Protein AF-V9DJF5-F1 (afdb_monomer_lite)

Secondary structure (DSSP, 8-state):
---------------------PPPPP-GGGTTS--TT-GGGGGGTTS--GGGGG-TT-S--------------------HHHHHHHHHHHHHHHHHHHHHHHHHHHHHHHHHHHHHHHHHHHHT--HHHHHHHHHHHHHHHHHHHHHHHHHHT---HHHHHHHHHHHHHHHHHHHHHHHHHHHHHHH--HHHHHHHHHHHHHHHHHHHHTT-

pLDDT: mean 73.58, std 17.89, range [35.53, 96.0]

Radius of gyration: 61.45 Å; chains: 1; bounding box: 91×86×169 Å

Organism: NCBI:txid1279043

Foldseek 3Di:
DDDDDDDDDDDDDDDDDDDDDDDPDDPCVVVPPDPVPCVVVVVVVPPPDCPVVVPPVPPPPPPPPPVPVPPPDPPPDDCVVVVVVVVVVLVVVLVVLVVCVVVVLVVLVVVVVVLVVVLVVLVPDPVVVVLVVVLVVLVVVLVVVVVVCVVVVHDPPVVSVVVNVVSVVVSVVSVVVSVVSVVVVVVPPSVVVSVVSVVVSVVVSVVSVVVD

Structure (mmCIF, N/CA/C/O backbone):
data_AF-V9DJF5-F1
#
_entry.id   AF-V9DJF5-F1
#
loop_
_atom_site.group_PDB
_atom_site.id
_atom_site.type_symbol
_atom_site.label_atom_id
_atom_site.label_alt_id
_atom_site.label_comp_id
_atom_site.label_asym_id
_atom_site.label_entity_id
_atom_site.label_seq_id
_atom_site.pdbx_PDB_ins_code
_atom_site.Cartn_x
_atom_site.Cartn_y
_atom_site.Cartn_z
_atom_site.occupancy
_atom_site.B_iso_or_equiv
_atom_site.auth_seq_id
_atom_site.auth_comp_id
_atom_site.auth_asym_id
_atom_site.auth_atom_id
_atom_site.pdbx_PDB_model_num
ATOM 1 N N . MET A 1 1 ? 9.812 30.282 -81.088 1.00 37.81 1 MET A N 1
ATOM 2 C CA . MET A 1 1 ? 10.160 29.623 -82.370 1.00 37.81 1 MET A CA 1
ATOM 3 C C . MET A 1 1 ? 11.375 30.366 -82.905 1.00 37.81 1 MET A C 1
ATOM 5 O O . MET A 1 1 ? 11.314 31.581 -82.956 1.00 37.81 1 MET A O 1
ATOM 9 N N . ARG A 1 2 ? 12.554 29.727 -82.962 1.00 38.09 2 ARG A N 1
ATOM 10 C CA . ARG A 1 2 ? 13.095 29.130 -84.206 1.00 38.09 2 ARG A CA 1
ATOM 11 C C . ARG A 1 2 ? 13.175 30.220 -85.296 1.00 38.09 2 ARG A C 1
ATOM 13 O O . ARG A 1 2 ? 12.132 30.713 -85.682 1.00 38.09 2 ARG A O 1
ATOM 20 N N . CYS A 1 3 ? 14.320 30.643 -85.827 1.00 36.94 3 CYS A N 1
ATOM 21 C CA . CYS A 1 3 ? 15.378 29.816 -86.400 1.00 36.94 3 CYS A CA 1
ATOM 22 C C . CYS A 1 3 ? 16.467 30.712 -87.057 1.00 36.94 3 CYS A C 1
ATOM 24 O O . CYS A 1 3 ? 16.132 31.798 -87.511 1.00 36.94 3 CYS A O 1
ATOM 26 N N . THR A 1 4 ? 17.704 30.194 -87.148 1.00 42.88 4 THR A N 1
ATOM 27 C CA . THR A 1 4 ? 18.576 30.156 -88.359 1.00 42.88 4 THR A CA 1
ATOM 28 C C . THR A 1 4 ? 18.949 31.498 -89.038 1.00 42.88 4 THR A C 1
ATOM 30 O O . THR A 1 4 ? 18.094 32.163 -89.596 1.00 42.88 4 THR A O 1
ATOM 33 N N . ALA A 1 5 ? 20.173 32.032 -88.940 1.00 48.88 5 ALA A N 1
ATOM 34 C CA . ALA A 1 5 ? 21.454 31.621 -89.549 1.00 48.88 5 ALA A CA 1
ATOM 35 C C . ALA A 1 5 ? 21.568 31.815 -91.090 1.00 48.88 5 ALA A C 1
ATOM 37 O O . ALA A 1 5 ? 20.731 31.318 -91.833 1.00 48.88 5 ALA A O 1
ATOM 38 N N . ILE A 1 6 ? 22.707 32.412 -91.503 1.00 48.47 6 ILE A N 1
ATOM 39 C CA . ILE A 1 6 ? 23.442 32.241 -92.783 1.00 48.47 6 ILE A CA 1
ATOM 40 C C . ILE A 1 6 ? 22.959 33.073 -94.000 1.00 48.47 6 ILE A C 1
ATOM 42 O O . ILE A 1 6 ? 21.857 32.859 -94.487 1.00 48.47 6 ILE A O 1
ATOM 46 N N . LEU A 1 7 ? 23.821 33.939 -94.574 1.00 40.50 7 LEU A N 1
ATOM 47 C CA . LEU A 1 7 ? 24.617 33.632 -95.790 1.00 40.50 7 LEU A CA 1
ATOM 48 C C . LEU A 1 7 ? 25.519 34.814 -96.246 1.00 40.50 7 LEU A C 1
ATOM 50 O O . LEU A 1 7 ? 25.114 35.971 -96.219 1.00 40.50 7 LEU A O 1
ATOM 54 N N . ALA A 1 8 ? 26.744 34.460 -96.659 1.00 41.34 8 ALA A N 1
ATOM 55 C CA . ALA A 1 8 ? 27.808 35.227 -97.327 1.00 41.34 8 ALA A CA 1
ATOM 56 C C . ALA A 1 8 ? 27.314 36.189 -98.436 1.00 41.34 8 ALA A C 1
ATOM 58 O O . ALA A 1 8 ? 26.302 35.917 -99.067 1.00 41.34 8 ALA A O 1
ATOM 59 N N . GLY A 1 9 ? 27.939 37.334 -98.731 1.00 42.56 9 GLY A N 1
ATOM 60 C CA . GLY A 1 9 ? 29.364 37.555 -99.005 1.00 42.56 9 GLY A CA 1
ATOM 61 C C . GLY A 1 9 ? 29.633 37.438 -100.516 1.00 42.56 9 GLY A C 1
ATOM 62 O O . GLY A 1 9 ? 28.978 36.628 -101.160 1.00 42.56 9 GLY A O 1
ATOM 63 N N . VAL A 1 10 ? 30.643 38.179 -101.019 1.00 46.09 10 VAL A N 1
ATOM 64 C CA . VAL A 1 10 ? 31.326 38.014 -102.336 1.00 46.09 10 VAL A CA 1
ATOM 65 C C . VAL A 1 10 ? 30.620 38.726 -103.525 1.00 46.09 10 VAL A C 1
ATOM 67 O O . VAL A 1 10 ? 29.435 38.530 -103.730 1.00 46.09 10 VAL A O 1
ATOM 70 N N . ILE A 1 11 ? 31.239 39.525 -104.413 1.00 47.94 11 ILE A N 1
ATOM 71 C CA . ILE A 1 11 ? 32.593 40.100 -104.569 1.00 47.94 11 ILE A CA 1
ATOM 72 C C . ILE A 1 11 ? 32.588 40.971 -105.855 1.00 47.94 11 ILE A C 1
ATOM 74 O O . ILE A 1 11 ? 31.799 40.719 -106.758 1.00 47.94 11 ILE A O 1
ATOM 78 N N . PHE A 1 12 ? 33.495 41.953 -105.920 1.00 42.38 12 PHE A N 1
ATOM 79 C CA . PHE A 1 12 ? 34.409 42.223 -107.048 1.00 42.38 12 PHE A CA 1
ATOM 80 C C . PHE A 1 12 ? 33.880 42.402 -108.489 1.00 42.38 12 PHE A C 1
ATOM 82 O O . PHE A 1 12 ? 33.384 41.467 -109.105 1.00 42.38 12 PHE A O 1
ATOM 89 N N . ALA A 1 13 ? 34.192 43.560 -109.078 1.00 39.22 13 ALA A N 1
ATOM 90 C CA . ALA A 1 13 ? 34.809 43.724 -110.408 1.00 39.22 13 ALA A CA 1
ATOM 91 C C . ALA A 1 13 ? 34.783 45.228 -110.738 1.00 39.22 13 ALA A C 1
ATOM 93 O O . ALA A 1 13 ? 33.725 45.840 -110.774 1.00 39.22 13 ALA A O 1
ATOM 94 N N . ALA A 1 14 ? 35.922 45.914 -110.738 1.00 35.53 14 ALA A N 1
ATOM 95 C CA 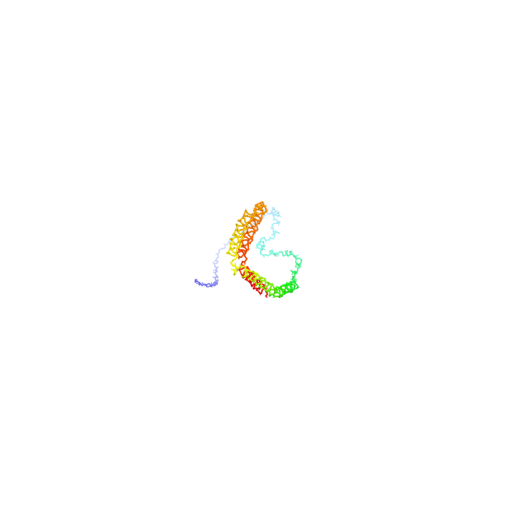. ALA A 1 14 ? 36.948 45.895 -111.780 1.00 35.53 14 ALA A CA 1
ATOM 96 C C . ALA A 1 14 ? 36.610 46.825 -112.951 1.00 35.53 14 ALA A C 1
ATOM 98 O O . ALA A 1 14 ? 35.506 46.809 -113.487 1.00 35.53 14 ALA A O 1
ATOM 99 N N . SER A 1 15 ? 37.669 47.492 -113.417 1.00 39.44 15 SER A N 1
ATOM 100 C CA . SER A 1 15 ? 37.770 48.274 -114.659 1.00 39.44 15 SER A CA 1
ATOM 101 C C . SER A 1 15 ? 37.252 49.705 -114.501 1.00 39.44 15 SER A C 1
ATOM 103 O O . SER A 1 15 ? 36.123 49.929 -114.099 1.00 39.44 15 SER A O 1
ATOM 105 N N . GLY A 1 16 ? 38.023 50.755 -114.750 1.00 40.28 16 GLY A N 1
ATOM 106 C CA . GLY A 1 16 ? 39.090 50.935 -115.734 1.00 40.28 16 GLY A CA 1
ATOM 107 C C . GLY A 1 16 ? 38.791 52.289 -116.384 1.00 40.28 16 GLY A C 1
ATOM 108 O O . GLY A 1 16 ? 37.813 52.426 -117.104 1.00 40.28 16 GLY A O 1
ATOM 109 N N . LEU A 1 17 ? 39.414 53.371 -115.917 1.00 38.91 17 LEU A N 1
ATOM 110 C CA . LEU A 1 17 ? 40.528 54.024 -116.612 1.00 38.91 17 LEU A CA 1
ATOM 111 C C . LEU A 1 17 ? 40.345 54.103 -118.137 1.00 38.91 17 LEU A C 1
ATOM 113 O O . LEU A 1 17 ? 40.689 53.173 -118.859 1.00 38.91 17 LEU A O 1
ATOM 117 N N . ALA A 1 18 ? 39.959 55.284 -118.619 1.00 40.09 18 ALA A N 1
ATOM 118 C CA . ALA A 1 18 ? 40.396 55.788 -119.915 1.00 40.09 18 ALA A CA 1
ATOM 119 C C . ALA A 1 18 ? 40.611 57.313 -119.834 1.00 40.09 18 ALA A C 1
ATOM 121 O O . ALA A 1 18 ? 39.673 58.098 -119.896 1.00 40.09 18 ALA A O 1
ATOM 122 N N . ARG A 1 19 ? 41.886 57.655 -119.587 1.00 46.78 19 ARG A N 1
ATOM 123 C CA . ARG A 1 19 ? 42.720 58.808 -120.012 1.00 46.78 19 ARG A CA 1
ATOM 124 C C . ARG A 1 19 ? 42.159 59.773 -121.086 1.00 46.78 19 ARG A C 1
ATOM 126 O O . ARG A 1 19 ? 41.291 59.354 -121.842 1.00 46.78 19 ARG A O 1
ATOM 133 N N . PRO A 1 20 ? 42.815 60.927 -121.374 1.00 47.38 20 PRO A N 1
ATOM 134 C CA . PRO A 1 20 ? 43.891 61.652 -120.659 1.00 47.38 20 PRO A CA 1
ATOM 135 C C . PRO A 1 20 ? 43.641 63.179 -120.580 1.00 47.38 20 PRO A C 1
ATOM 137 O O . PRO A 1 20 ? 42.992 63.734 -121.457 1.00 47.38 20 PRO A O 1
ATOM 140 N N . LEU A 1 21 ? 44.262 63.901 -119.641 1.00 41.12 21 LEU A N 1
ATOM 141 C CA . LEU A 1 21 ? 44.575 65.318 -119.877 1.00 41.12 21 LEU A CA 1
ATOM 142 C C . LEU A 1 21 ? 45.993 65.633 -119.397 1.00 41.12 21 LEU A C 1
ATOM 144 O O . LEU A 1 21 ? 46.381 65.328 -118.273 1.00 41.12 21 LEU A O 1
ATOM 148 N N . ASP A 1 22 ? 46.739 66.168 -120.352 1.00 49.28 22 ASP A N 1
ATOM 149 C CA . ASP A 1 22 ? 48.135 66.572 -120.346 1.00 49.28 22 ASP A CA 1
ATOM 150 C C . ASP A 1 22 ? 48.306 67.803 -119.440 1.00 49.28 22 ASP A C 1
ATOM 152 O O . ASP A 1 22 ? 47.684 68.842 -119.673 1.00 49.28 22 ASP A O 1
ATOM 156 N N . ILE A 1 23 ? 49.078 67.660 -118.359 1.00 57.03 23 ILE A N 1
ATOM 157 C CA . ILE A 1 23 ? 49.318 68.711 -117.361 1.00 57.03 23 ILE A CA 1
ATOM 158 C C . ILE A 1 23 ? 50.688 69.335 -117.676 1.00 57.03 23 ILE A C 1
ATOM 160 O O . ILE A 1 23 ? 51.691 68.623 -117.589 1.00 57.03 23 ILE A O 1
ATOM 164 N N . PRO A 1 24 ? 50.771 70.633 -118.035 1.00 59.91 24 PRO A N 1
ATOM 165 C CA . PRO A 1 24 ? 52.050 71.300 -118.261 1.00 59.91 24 PRO A CA 1
ATOM 166 C C . PRO A 1 24 ? 52.898 71.332 -116.979 1.00 59.91 24 PRO A C 1
ATOM 168 O O . PRO A 1 24 ? 52.378 71.460 -115.872 1.00 59.91 24 PRO A O 1
ATOM 171 N N . ALA A 1 25 ? 54.210 71.173 -117.162 1.00 56.62 25 ALA A N 1
ATOM 172 C CA . ALA A 1 25 ? 55.197 70.872 -116.131 1.00 56.62 25 ALA A CA 1
ATOM 173 C C . ALA A 1 25 ? 55.219 71.842 -114.932 1.00 56.62 25 ALA A C 1
ATOM 175 O O . ALA A 1 25 ? 55.083 73.056 -115.070 1.00 56.62 25 ALA A O 1
ATOM 176 N N . VAL A 1 26 ? 55.443 71.246 -113.759 1.00 58.22 26 VAL A N 1
ATOM 177 C CA . VAL A 1 26 ? 55.522 71.855 -112.427 1.00 58.22 26 VAL A CA 1
ATOM 178 C C . VAL A 1 26 ? 56.733 72.788 -112.318 1.00 58.22 26 VAL A C 1
ATOM 180 O O . VAL A 1 26 ? 57.867 72.352 -112.514 1.00 58.22 26 VAL A O 1
ATOM 183 N N . ASP A 1 27 ? 56.505 74.047 -111.940 1.00 56.47 27 ASP A N 1
ATOM 184 C CA . ASP A 1 27 ? 57.560 74.945 -111.463 1.00 56.47 27 ASP A CA 1
ATOM 185 C C . ASP A 1 27 ? 57.888 74.595 -110.003 1.00 56.47 27 ASP A C 1
ATOM 187 O O . ASP A 1 27 ? 57.194 74.980 -109.062 1.00 56.47 27 ASP A O 1
ATOM 191 N N . THR A 1 28 ? 58.919 73.773 -109.817 1.00 56.88 28 THR A N 1
ATOM 192 C CA . THR A 1 28 ? 59.370 73.264 -108.513 1.00 56.88 28 THR A CA 1
ATOM 193 C C . THR A 1 28 ? 60.270 74.244 -107.755 1.00 56.88 28 THR A C 1
ATOM 195 O O . THR A 1 28 ? 60.842 73.876 -106.731 1.00 56.88 28 THR A O 1
ATOM 198 N N . SER A 1 29 ? 60.425 75.487 -108.218 1.00 58.31 29 SER A N 1
ATOM 199 C CA . SER A 1 29 ? 61.322 76.469 -107.589 1.00 58.31 29 SER A CA 1
ATOM 200 C C . SER A 1 29 ? 60.852 76.970 -106.213 1.00 58.31 29 SER A C 1
ATOM 202 O O . SER A 1 29 ? 61.662 77.485 -105.446 1.00 58.31 29 SER A O 1
ATOM 204 N N . LEU A 1 30 ? 59.580 76.755 -105.852 1.00 56.12 30 LEU A N 1
ATOM 205 C CA . LEU A 1 30 ? 59.018 77.089 -104.534 1.00 56.12 30 LEU A CA 1
ATOM 206 C C . LEU A 1 30 ? 59.027 75.927 -103.524 1.00 56.12 30 LEU A C 1
ATOM 208 O O . LEU A 1 30 ? 58.655 76.134 -102.373 1.00 56.12 30 LEU A O 1
ATOM 212 N N . LEU A 1 31 ? 59.466 74.721 -103.908 1.00 54.91 31 LEU A N 1
ATOM 213 C CA . LEU A 1 31 ? 59.541 73.566 -102.994 1.00 54.91 31 LEU A CA 1
ATOM 214 C C . LEU A 1 31 ? 60.853 73.481 -102.190 1.00 54.91 31 LEU A C 1
ATOM 216 O O . LEU A 1 31 ? 61.006 72.570 -101.382 1.00 54.91 31 LEU A O 1
ATOM 220 N N . ASN A 1 32 ? 61.789 74.416 -102.386 1.00 56.06 32 ASN A N 1
ATOM 221 C CA . ASN A 1 32 ? 63.133 74.366 -101.794 1.00 56.06 32 ASN A CA 1
ATOM 222 C C . ASN A 1 32 ? 63.450 75.526 -100.831 1.00 56.06 32 ASN A C 1
ATOM 224 O O . ASN A 1 32 ? 64.609 75.711 -100.460 1.00 56.06 32 ASN A O 1
ATOM 228 N N . ALA A 1 33 ? 62.443 76.301 -100.423 1.00 53.38 33 ALA A N 1
ATOM 229 C CA . ALA A 1 33 ? 62.589 77.321 -99.391 1.00 53.38 33 ALA A CA 1
ATOM 230 C C . ALA A 1 33 ? 62.292 76.715 -98.006 1.00 53.38 33 ALA A C 1
ATOM 232 O O . ALA A 1 33 ? 61.137 76.545 -97.634 1.00 53.38 33 ALA A O 1
ATOM 233 N N . ASP A 1 34 ? 63.362 76.368 -97.288 1.00 55.97 34 ASP A N 1
ATOM 234 C CA . ASP A 1 34 ? 63.448 76.254 -95.823 1.00 55.97 34 ASP A CA 1
ATOM 235 C C . ASP A 1 34 ? 62.317 75.504 -95.086 1.00 55.97 34 ASP A C 1
ATOM 237 O O . ASP A 1 34 ? 61.609 76.045 -94.240 1.00 55.97 34 ASP A O 1
ATOM 241 N N . LEU A 1 35 ? 62.219 74.194 -95.330 1.00 53.66 35 LEU A N 1
ATOM 242 C CA . LEU A 1 35 ? 61.601 73.234 -94.394 1.00 53.66 35 LEU A CA 1
ATOM 243 C C . LEU A 1 35 ? 62.620 72.670 -93.383 1.00 53.66 35 LEU A C 1
ATOM 245 O O . LEU A 1 35 ? 62.365 71.671 -92.713 1.00 53.66 35 LEU A O 1
ATOM 249 N N . THR A 1 36 ? 63.780 73.313 -93.266 1.00 55.81 36 THR A N 1
ATOM 250 C CA . THR A 1 36 ? 64.943 72.868 -92.489 1.00 55.81 36 THR A CA 1
ATOM 251 C C . THR A 1 36 ? 64.777 73.005 -90.969 1.00 55.81 36 THR A C 1
ATOM 253 O O . THR A 1 36 ? 65.715 72.710 -90.242 1.00 55.81 36 THR A O 1
ATOM 256 N N . ASP A 1 37 ? 63.598 73.420 -90.488 1.00 56.41 37 ASP A N 1
ATOM 257 C CA . ASP A 1 37 ? 63.328 73.704 -89.068 1.00 56.41 37 ASP A CA 1
ATOM 258 C C . ASP A 1 37 ? 62.124 72.916 -88.491 1.00 56.41 37 ASP A C 1
ATOM 260 O O . ASP A 1 37 ? 61.601 73.233 -87.428 1.00 56.41 37 ASP A O 1
ATOM 264 N N . ILE A 1 38 ? 61.669 71.857 -89.182 1.00 56.03 38 ILE A N 1
ATOM 265 C CA . ILE A 1 38 ? 60.720 70.848 -88.640 1.00 56.03 38 ILE A CA 1
ATOM 266 C C . ILE A 1 38 ? 61.458 69.569 -88.181 1.00 56.03 38 ILE A C 1
ATOM 268 O O . ILE A 1 38 ? 60.858 68.629 -87.662 1.00 56.03 38 ILE A O 1
ATOM 272 N N . THR A 1 39 ? 62.790 69.548 -88.277 1.00 54.16 39 THR A N 1
ATOM 273 C CA . THR A 1 39 ? 63.650 68.439 -87.828 1.00 54.16 39 THR A CA 1
ATOM 274 C C . THR A 1 39 ? 63.612 68.151 -86.322 1.00 54.16 39 THR A C 1
ATOM 276 O O . THR A 1 39 ? 64.123 67.115 -85.913 1.00 54.16 39 THR A O 1
ATOM 279 N N . ASP A 1 40 ? 62.934 68.966 -85.513 1.00 56.38 40 ASP A N 1
ATOM 280 C CA . ASP A 1 40 ? 62.708 68.695 -84.082 1.00 56.38 40 ASP A CA 1
ATOM 281 C C . ASP A 1 40 ? 61.333 68.066 -83.769 1.00 56.38 40 ASP A C 1
ATOM 283 O O . ASP A 1 40 ? 60.963 67.910 -82.608 1.00 56.38 40 ASP A O 1
ATOM 287 N N . VAL A 1 41 ? 60.580 67.624 -84.787 1.00 56.59 41 VAL A N 1
ATOM 288 C CA . VAL A 1 41 ? 59.424 66.708 -84.619 1.00 56.59 41 VAL A CA 1
ATOM 289 C C . VAL A 1 41 ? 59.801 65.261 -84.992 1.00 56.59 41 VAL A C 1
ATOM 291 O O . VAL A 1 41 ? 58.947 64.386 -85.131 1.00 56.59 41 VAL A O 1
ATOM 294 N N . THR A 1 42 ? 61.102 64.987 -85.133 1.00 53.09 42 THR A N 1
ATOM 295 C CA . THR A 1 42 ? 61.638 63.663 -85.495 1.00 53.09 42 THR A CA 1
ATOM 296 C C . THR A 1 42 ? 61.384 62.603 -84.414 1.00 53.09 42 THR A C 1
ATOM 298 O O . THR A 1 42 ? 61.349 61.420 -84.729 1.00 53.09 42 THR A O 1
ATOM 301 N N . ASP A 1 43 ? 61.042 63.000 -83.187 1.00 55.88 43 ASP A N 1
ATOM 302 C CA . ASP A 1 43 ? 60.738 62.053 -82.105 1.00 55.88 43 ASP A CA 1
ATOM 303 C C . ASP A 1 43 ? 59.264 61.587 -82.067 1.00 55.88 43 ASP A C 1
ATOM 305 O O . ASP A 1 43 ? 58.878 60.833 -81.175 1.00 55.88 43 ASP A O 1
ATOM 309 N N . ILE A 1 44 ? 58.416 61.987 -83.031 1.00 57.62 44 ILE A N 1
ATOM 310 C CA . ILE A 1 44 ? 57.055 61.421 -83.188 1.00 57.62 44 ILE A CA 1
ATOM 311 C C . ILE A 1 44 ? 57.050 60.196 -84.120 1.00 57.62 44 ILE A C 1
ATOM 313 O O . ILE A 1 44 ? 56.141 59.374 -84.037 1.00 57.62 44 ILE A O 1
ATOM 317 N N . ALA A 1 45 ? 58.070 60.025 -84.969 1.00 56.91 45 ALA A N 1
ATOM 318 C CA . ALA A 1 45 ? 58.193 58.852 -85.842 1.00 56.91 45 ALA A CA 1
ATOM 319 C C . ALA A 1 45 ? 58.602 57.573 -85.086 1.00 56.91 45 ALA A C 1
ATOM 321 O O . ALA A 1 45 ? 58.338 56.476 -85.570 1.00 56.91 45 ALA A O 1
ATOM 322 N N . ASP A 1 46 ? 59.181 57.726 -83.892 1.00 55.38 46 ASP A N 1
ATOM 323 C CA . ASP A 1 46 ? 59.561 56.622 -83.006 1.00 55.38 46 ASP A CA 1
ATOM 324 C C . ASP A 1 46 ? 58.542 56.376 -81.879 1.00 55.38 46 ASP A C 1
ATOM 326 O O . ASP A 1 46 ? 58.780 55.545 -81.001 1.00 55.38 46 ASP A O 1
ATOM 330 N N . LEU A 1 47 ? 57.383 57.049 -81.895 1.00 53.97 47 LEU A N 1
ATOM 331 C CA . LEU A 1 47 ? 56.238 56.574 -81.124 1.00 53.97 47 LEU A CA 1
ATOM 332 C C . LEU A 1 47 ? 55.702 55.330 -81.845 1.00 53.97 47 LEU A C 1
ATOM 334 O O . LEU A 1 47 ? 55.149 55.471 -82.939 1.00 53.97 47 LEU A O 1
ATOM 338 N N . PRO A 1 48 ? 55.867 54.117 -81.282 1.00 60.56 48 PRO A N 1
ATOM 339 C CA . PRO A 1 48 ? 55.265 52.933 -81.869 1.00 60.56 48 PRO A CA 1
ATOM 340 C C . PRO A 1 48 ? 53.762 53.168 -82.003 1.00 60.56 48 PRO A C 1
ATOM 342 O O . PRO A 1 48 ? 53.135 53.768 -81.125 1.00 60.56 48 PRO A O 1
ATOM 345 N N . ASP A 1 49 ? 53.214 52.723 -83.129 1.00 54.06 49 ASP A N 1
ATOM 346 C CA . ASP A 1 49 ? 51.800 52.827 -83.455 1.00 54.06 49 ASP A CA 1
ATOM 347 C C . ASP A 1 49 ? 50.971 52.310 -82.262 1.00 54.06 49 ASP A C 1
ATOM 349 O O . ASP A 1 49 ? 50.985 51.126 -81.927 1.00 54.06 49 ASP A O 1
ATOM 353 N N . LEU A 1 50 ? 50.273 53.212 -81.562 1.00 55.03 50 LEU A N 1
ATOM 354 C CA . LEU A 1 50 ? 49.424 52.880 -80.408 1.00 55.03 50 LEU A CA 1
ATOM 355 C C . LEU A 1 50 ? 48.153 52.117 -80.843 1.00 55.03 50 LEU A C 1
ATOM 357 O O . LEU A 1 50 ? 47.223 51.946 -80.060 1.00 55.03 50 LEU A O 1
ATOM 361 N N . THR A 1 51 ? 48.078 51.639 -82.084 1.00 54.38 51 THR A N 1
ATOM 362 C CA . THR A 1 51 ? 47.037 50.705 -82.525 1.00 54.38 51 THR A CA 1
ATOM 363 C C . THR A 1 51 ? 47.134 49.344 -81.828 1.00 54.38 51 THR A C 1
ATOM 365 O O . THR A 1 51 ? 46.097 48.704 -81.639 1.00 54.38 51 THR A O 1
ATOM 368 N N . ASP A 1 52 ? 48.306 48.962 -81.310 1.00 52.97 52 ASP A N 1
ATOM 369 C CA . ASP A 1 52 ? 48.485 47.719 -80.541 1.00 52.97 52 ASP A CA 1
ATOM 370 C C . ASP A 1 52 ? 48.018 47.810 -79.073 1.00 52.97 52 ASP A C 1
ATOM 372 O O . ASP A 1 52 ? 47.896 46.783 -78.408 1.00 52.97 52 ASP A O 1
ATOM 376 N N . VAL A 1 53 ? 47.647 48.989 -78.537 1.00 55.12 53 VAL A N 1
ATOM 377 C CA . VAL A 1 53 ? 46.993 49.043 -77.201 1.00 55.12 53 VAL A CA 1
ATOM 378 C C . VAL A 1 53 ? 45.517 48.632 -77.239 1.00 55.12 53 VAL A C 1
ATOM 380 O O . VAL A 1 53 ? 44.854 48.591 -76.201 1.00 55.12 53 VAL A O 1
ATOM 383 N N . THR A 1 54 ? 44.996 48.283 -78.419 1.00 50.97 54 THR A N 1
ATOM 384 C CA . THR A 1 54 ? 43.679 47.647 -78.553 1.00 50.97 54 THR A CA 1
ATOM 385 C C . THR A 1 54 ? 43.707 46.173 -78.125 1.00 50.97 54 THR A C 1
ATOM 387 O O . THR A 1 54 ? 42.657 45.617 -77.804 1.00 50.97 54 THR A O 1
ATOM 390 N N . ASP A 1 55 ? 44.895 45.572 -77.989 1.00 54.62 55 ASP A N 1
ATOM 391 C CA . ASP A 1 55 ? 45.102 44.238 -77.418 1.00 54.62 55 ASP A CA 1
ATOM 392 C C . ASP A 1 55 ? 45.247 44.276 -75.886 1.00 54.62 55 ASP A C 1
ATOM 394 O O . ASP A 1 55 ? 46.088 43.622 -75.276 1.00 54.62 55 ASP A O 1
ATOM 398 N N . LEU A 1 56 ? 44.319 44.962 -75.204 1.00 54.00 56 LEU A N 1
ATOM 399 C CA . LEU A 1 56 ? 44.055 44.659 -73.787 1.00 54.00 56 LEU A CA 1
ATOM 400 C C . LEU A 1 56 ? 43.519 43.226 -73.590 1.00 54.00 56 LEU A C 1
ATOM 402 O O . LEU A 1 56 ? 43.470 42.743 -72.460 1.00 54.00 56 LEU A O 1
ATOM 406 N N . ALA A 1 57 ? 43.121 42.553 -74.676 1.00 54.53 57 ALA A N 1
ATOM 407 C CA . ALA A 1 57 ? 42.845 41.119 -74.698 1.00 54.53 57 ALA A CA 1
ATOM 408 C C . ALA A 1 57 ? 44.117 40.266 -74.527 1.00 54.53 57 ALA A C 1
ATOM 410 O O . ALA A 1 57 ? 44.013 39.122 -74.089 1.00 54.53 57 ALA A O 1
ATOM 411 N N . ASP A 1 58 ? 45.282 40.846 -74.827 1.00 53.53 58 ASP A N 1
ATOM 412 C CA . ASP A 1 58 ? 46.598 40.207 -74.818 1.00 53.53 58 ASP A CA 1
ATOM 413 C C . ASP A 1 58 ? 47.533 40.822 -73.765 1.00 53.53 58 ASP A C 1
ATOM 415 O O . ASP A 1 58 ? 48.725 40.524 -73.733 1.00 53.53 58 ASP A O 1
ATOM 419 N N . VAL A 1 59 ? 46.998 41.605 -72.811 1.00 55.56 59 VAL A N 1
ATOM 420 C CA . VAL A 1 59 ? 47.578 41.580 -71.464 1.00 55.56 59 VAL A CA 1
ATOM 421 C C . VAL A 1 59 ? 47.371 40.135 -71.038 1.00 55.56 59 VAL A C 1
ATOM 423 O O . VAL A 1 59 ? 46.220 39.784 -70.751 1.00 55.56 59 VAL A O 1
ATOM 426 N N . PRO A 1 60 ? 48.409 39.264 -71.023 1.00 54.41 60 PRO A N 1
ATOM 427 C CA . PRO A 1 60 ? 48.213 37.965 -70.421 1.00 54.41 60 PRO A CA 1
ATOM 428 C C . PRO A 1 60 ? 47.683 38.314 -69.046 1.00 54.41 60 PRO A C 1
ATOM 430 O O . PRO A 1 60 ? 48.298 39.132 -68.353 1.00 54.41 60 PRO A O 1
ATOM 433 N N . ALA A 1 61 ? 46.501 37.808 -68.690 1.00 54.41 61 ALA A N 1
ATOM 434 C CA . ALA A 1 61 ? 46.088 37.812 -67.306 1.00 54.41 61 ALA A CA 1
ATOM 435 C C . ALA A 1 61 ? 47.280 37.189 -66.606 1.00 54.41 61 ALA A C 1
ATOM 437 O O . ALA A 1 61 ? 47.462 35.982 -66.737 1.00 54.41 61 ALA A O 1
ATOM 438 N N . LEU A 1 62 ? 48.173 38.008 -66.032 1.00 49.47 62 LEU A N 1
ATOM 439 C CA . LEU A 1 62 ? 49.340 37.510 -65.344 1.00 49.47 62 LEU A CA 1
ATOM 440 C C . LEU A 1 62 ? 48.665 36.646 -64.311 1.00 49.47 62 LEU A C 1
ATOM 442 O O . LEU A 1 62 ? 47.922 37.200 -63.487 1.00 49.47 62 LEU A O 1
ATOM 446 N N . PRO A 1 63 ? 48.796 35.312 -64.391 1.00 53.28 63 PRO A N 1
ATOM 447 C CA . PRO A 1 63 ? 48.305 34.518 -63.318 1.00 53.28 63 PRO A CA 1
ATOM 448 C C . PRO A 1 63 ? 49.299 34.869 -62.222 1.00 53.28 63 PRO A C 1
ATOM 450 O O . PRO A 1 63 ? 50.297 34.192 -62.009 1.00 53.28 63 PRO A O 1
ATOM 453 N N . ILE A 1 64 ? 48.998 35.918 -61.460 1.00 48.03 64 ILE A N 1
ATOM 454 C CA . ILE A 1 64 ? 49.189 35.851 -60.036 1.00 48.03 64 ILE A CA 1
ATOM 455 C C . ILE A 1 64 ? 48.198 34.764 -59.621 1.00 48.03 64 ILE A C 1
ATOM 457 O O . ILE A 1 64 ? 47.155 35.006 -59.020 1.00 48.03 64 ILE A O 1
ATOM 461 N N . SER A 1 65 ? 48.534 33.516 -59.965 1.00 49.88 65 SER A N 1
ATOM 462 C CA . SER A 1 65 ? 48.344 32.432 -59.051 1.00 49.88 65 SER A CA 1
ATOM 463 C C . SER A 1 65 ? 49.081 32.924 -57.822 1.00 49.88 65 SER A C 1
ATOM 465 O O . SER A 1 65 ? 50.294 32.765 -57.679 1.00 49.88 65 SER A O 1
ATOM 467 N N . VAL A 1 66 ? 48.337 33.566 -56.924 1.00 47.25 66 VAL A N 1
ATOM 468 C CA . VAL A 1 66 ? 48.573 33.304 -55.524 1.00 47.25 66 VAL A CA 1
ATOM 469 C C . VAL A 1 66 ? 48.419 31.797 -55.469 1.00 47.25 66 VAL A C 1
ATOM 471 O O . VAL A 1 66 ? 47.309 31.269 -55.425 1.00 47.25 66 VAL A O 1
ATOM 474 N N . SER A 1 67 ? 49.540 31.098 -55.642 1.00 51.16 67 SER A N 1
ATOM 475 C CA . SER A 1 67 ? 49.659 29.726 -55.227 1.00 51.16 67 SER A CA 1
ATOM 476 C C . SER A 1 67 ? 49.352 29.833 -53.755 1.00 51.16 67 SER A C 1
ATOM 478 O O . SER A 1 67 ? 50.204 30.198 -52.947 1.00 51.16 67 SER A O 1
ATOM 480 N N . VAL A 1 68 ? 48.087 29.616 -53.411 1.00 50.62 68 VAL A N 1
ATOM 481 C CA . VAL A 1 68 ? 47.741 29.163 -52.087 1.00 50.62 68 VAL A CA 1
ATOM 482 C C . VAL A 1 68 ? 48.455 27.830 -52.043 1.00 50.62 68 VAL A C 1
ATOM 484 O O . VAL A 1 68 ? 47.920 26.845 -52.549 1.00 50.62 68 VAL A O 1
ATOM 487 N N . SER A 1 69 ? 49.730 27.854 -51.626 1.00 57.59 69 SER A N 1
ATOM 488 C CA . SER A 1 69 ? 50.568 26.681 -51.412 1.00 57.59 69 SER A CA 1
ATOM 489 C C . SER A 1 69 ? 49.647 25.679 -50.771 1.00 57.59 69 SER A C 1
ATOM 491 O O . SER A 1 69 ? 49.143 25.997 -49.695 1.00 57.59 69 SER A O 1
ATOM 493 N N . ALA A 1 70 ? 49.309 24.635 -51.539 1.00 56.41 70 ALA A N 1
ATOM 494 C CA . ALA A 1 70 ? 48.081 23.863 -51.407 1.00 56.41 70 ALA A CA 1
ATOM 495 C C . ALA A 1 70 ? 47.518 23.969 -49.991 1.00 56.41 70 ALA A C 1
ATOM 497 O O . ALA A 1 70 ? 48.154 23.458 -49.066 1.00 56.41 70 ALA A O 1
ATOM 498 N N . LEU A 1 71 ? 46.384 24.674 -49.811 1.00 56.47 71 LEU A N 1
ATOM 499 C CA . LEU A 1 71 ? 45.605 24.558 -48.573 1.00 56.47 71 LEU A CA 1
ATOM 500 C C . LEU A 1 71 ? 45.636 23.068 -48.235 1.00 56.47 71 LEU A C 1
ATOM 502 O O . LEU A 1 71 ? 45.236 22.294 -49.115 1.00 56.47 71 LEU A O 1
ATOM 506 N N . PRO A 1 72 ? 46.217 22.657 -47.087 1.00 62.78 72 PRO A N 1
ATOM 507 C CA . PRO A 1 72 ? 46.458 21.249 -46.827 1.00 62.78 72 PRO A CA 1
ATOM 508 C C . PRO A 1 72 ? 45.139 20.546 -47.091 1.00 62.78 72 PRO A C 1
ATOM 510 O O . PRO A 1 72 ? 44.111 20.993 -46.568 1.00 62.78 72 PRO A O 1
ATOM 513 N N . ALA A 1 73 ? 45.162 19.572 -48.012 1.00 66.69 73 ALA A N 1
ATOM 514 C CA . ALA A 1 73 ? 43.967 18.876 -48.470 1.00 66.69 73 ALA A CA 1
ATOM 515 C C . ALA A 1 73 ? 43.093 18.623 -47.247 1.00 66.69 73 ALA A C 1
ATOM 517 O O . ALA A 1 73 ? 43.633 18.128 -46.252 1.00 66.69 73 ALA A O 1
ATOM 518 N N . LYS A 1 74 ? 41.822 19.074 -47.279 1.00 62.62 74 LYS A N 1
ATOM 519 C CA . LYS A 1 74 ? 40.921 19.024 -46.116 1.00 62.62 74 LYS A CA 1
ATOM 520 C C . LYS A 1 74 ? 41.158 17.694 -45.420 1.00 62.62 74 LYS A C 1
ATOM 522 O O . LYS A 1 74 ? 40.918 16.655 -46.031 1.00 62.62 74 LYS A O 1
ATOM 527 N N . ARG A 1 75 ? 41.732 17.737 -44.213 1.00 63.66 75 ARG A N 1
ATOM 528 C CA . ARG A 1 75 ? 42.127 16.526 -43.500 1.00 63.66 75 ARG A CA 1
ATOM 529 C C . ARG A 1 75 ? 40.842 15.732 -43.328 1.00 63.66 75 ARG A C 1
ATOM 531 O O . ARG A 1 75 ? 39.943 16.194 -42.631 1.00 63.66 75 ARG A O 1
ATOM 538 N N . GLN A 1 76 ? 40.707 14.633 -44.063 1.00 70.50 76 GLN A N 1
ATOM 539 C CA . GLN A 1 76 ? 39.516 13.807 -43.990 1.00 70.50 76 GLN A CA 1
ATOM 540 C C . GLN A 1 76 ? 39.519 13.234 -42.575 1.00 70.50 76 GLN A C 1
ATOM 542 O O . GLN A 1 76 ? 40.433 12.499 -42.202 1.00 70.50 76 GLN A O 1
ATOM 547 N N . VAL A 1 77 ? 38.607 13.725 -41.738 1.00 82.94 77 VAL A N 1
ATOM 548 C CA . VAL A 1 77 ? 38.486 13.257 -40.362 1.00 82.94 77 VAL A CA 1
ATOM 549 C C . VAL A 1 77 ? 37.802 11.908 -40.454 1.00 82.94 77 VAL A C 1
ATOM 551 O O . VAL A 1 77 ? 36.652 11.825 -40.876 1.00 82.94 77 VAL A O 1
ATOM 554 N N . ASP A 1 78 ? 38.547 10.863 -40.122 1.00 85.88 78 ASP A N 1
ATOM 555 C CA . ASP A 1 78 ? 37.980 9.540 -39.943 1.00 85.88 78 ASP A CA 1
ATOM 556 C C . ASP A 1 78 ? 37.122 9.553 -38.673 1.00 85.88 78 ASP A C 1
ATOM 558 O O . ASP A 1 78 ? 37.616 9.835 -37.580 1.00 85.88 78 ASP A O 1
ATOM 562 N N . LEU A 1 79 ? 35.823 9.328 -38.852 1.00 92.12 79 LEU A N 1
ATOM 563 C CA . LEU A 1 79 ? 34.835 9.283 -37.779 1.00 92.12 79 LEU A CA 1
ATOM 564 C C . LEU A 1 79 ? 34.425 7.845 -37.442 1.00 92.12 79 LEU A C 1
ATOM 566 O O . LEU A 1 79 ? 33.588 7.676 -36.566 1.00 92.12 79 LEU A O 1
ATOM 570 N N . SER A 1 80 ? 35.013 6.823 -38.080 1.00 90.56 80 SER A N 1
ATOM 571 C CA . SER A 1 80 ? 34.667 5.412 -37.845 1.00 90.56 80 SER A CA 1
ATOM 572 C C . SER A 1 80 ? 34.778 5.033 -36.372 1.00 90.56 80 SER A C 1
ATOM 574 O O . SER A 1 80 ? 33.812 4.556 -35.800 1.00 90.56 80 SER A O 1
ATOM 576 N N . ALA A 1 81 ? 35.882 5.388 -35.713 1.00 89.69 81 ALA A N 1
ATOM 577 C CA . ALA A 1 81 ? 36.058 5.145 -34.281 1.00 89.69 81 ALA A CA 1
ATOM 578 C C . ALA A 1 81 ? 35.014 5.864 -33.402 1.00 89.69 81 ALA A C 1
ATOM 580 O O . ALA A 1 81 ? 34.667 5.374 -32.332 1.00 89.69 81 ALA A O 1
ATOM 581 N N . VAL A 1 82 ? 34.514 7.029 -33.835 1.00 89.25 82 VAL A N 1
ATOM 582 C CA . VAL A 1 82 ? 33.443 7.753 -33.128 1.00 89.25 82 VAL A CA 1
ATOM 583 C C . VAL A 1 82 ? 32.098 7.062 -33.356 1.00 89.25 82 VAL A C 1
ATOM 585 O O . VAL A 1 82 ? 31.304 6.966 -32.427 1.00 89.25 82 VAL A O 1
ATOM 588 N N . THR A 1 83 ? 31.852 6.559 -34.566 1.00 90.00 83 THR A N 1
ATOM 589 C CA . THR A 1 83 ? 30.664 5.771 -34.912 1.00 90.00 83 THR A CA 1
ATOM 590 C C . THR A 1 83 ? 30.640 4.429 -34.182 1.00 90.00 83 THR A C 1
ATOM 592 O O . THR A 1 83 ? 29.612 4.083 -33.615 1.00 90.00 83 THR A O 1
ATOM 595 N N . ASP A 1 84 ? 31.760 3.714 -34.125 1.00 93.38 84 ASP A N 1
ATOM 596 C CA . ASP A 1 84 ? 31.875 2.437 -33.417 1.00 93.38 84 ASP A CA 1
ATOM 597 C C . ASP A 1 84 ? 31.660 2.633 -31.914 1.00 93.38 84 ASP A C 1
ATOM 599 O O . ASP A 1 84 ? 30.857 1.928 -31.315 1.00 93.38 84 ASP A O 1
ATOM 603 N N . LEU A 1 85 ? 32.281 3.663 -31.320 1.00 92.62 85 LEU A N 1
ATOM 604 C CA . LEU A 1 85 ? 32.045 4.012 -29.918 1.00 92.62 85 LEU A CA 1
ATOM 605 C C . LEU A 1 85 ? 30.577 4.383 -29.658 1.00 92.62 85 LEU A C 1
ATOM 607 O O . LEU A 1 85 ? 30.031 4.017 -28.622 1.00 92.62 85 LEU A O 1
ATOM 611 N N . ALA A 1 86 ? 29.934 5.107 -30.578 1.00 88.19 86 ALA A N 1
ATOM 612 C CA . ALA A 1 86 ? 28.520 5.447 -30.451 1.00 88.19 86 ALA A CA 1
ATOM 613 C C . ALA A 1 86 ? 27.630 4.196 -30.501 1.00 88.19 86 ALA A C 1
ATOM 615 O O . ALA A 1 86 ? 26.719 4.079 -29.685 1.00 88.19 86 ALA A O 1
ATOM 616 N N . ASN A 1 87 ? 27.920 3.257 -31.403 1.00 90.19 87 ASN A N 1
ATOM 617 C CA . ASN A 1 87 ? 27.176 2.007 -31.540 1.00 90.19 87 ASN A CA 1
ATOM 618 C C . ASN A 1 87 ? 27.381 1.075 -30.342 1.00 90.19 87 ASN A C 1
ATOM 620 O O . ASN A 1 87 ? 26.407 0.506 -29.858 1.00 90.19 87 ASN A O 1
ATOM 624 N N . ASP A 1 88 ? 28.608 0.957 -29.830 1.00 93.06 88 ASP A N 1
ATOM 625 C CA . ASP A 1 88 ? 28.901 0.167 -28.629 1.00 93.06 88 ASP A CA 1
ATOM 626 C C . ASP A 1 88 ? 28.163 0.736 -27.411 1.00 93.06 88 ASP A C 1
ATOM 628 O O . ASP A 1 88 ? 27.485 -0.003 -26.700 1.00 93.06 88 ASP A O 1
ATOM 632 N N . VAL A 1 89 ? 28.212 2.060 -27.206 1.00 90.12 89 VAL A N 1
ATOM 633 C CA . VAL A 1 89 ? 27.490 2.719 -26.104 1.00 90.12 89 VAL A CA 1
ATOM 634 C C . VAL A 1 89 ? 25.975 2.566 -26.262 1.00 90.12 89 VAL A C 1
ATOM 636 O O . VAL A 1 89 ? 25.295 2.258 -25.286 1.00 90.12 89 VAL A O 1
ATOM 639 N N . LEU A 1 90 ? 25.427 2.747 -27.470 1.00 88.50 90 LEU A N 1
ATOM 640 C CA . LEU A 1 90 ? 23.999 2.540 -27.743 1.00 88.50 90 LEU A CA 1
ATOM 641 C C . LEU A 1 90 ? 23.580 1.090 -27.492 1.00 88.50 90 LEU A C 1
ATOM 643 O O . LEU A 1 90 ? 22.544 0.859 -26.872 1.00 88.50 90 LEU A O 1
ATOM 647 N N . GLY A 1 91 ? 24.385 0.123 -27.929 1.00 87.88 91 GLY A N 1
ATOM 648 C CA . GLY A 1 91 ? 24.139 -1.300 -27.718 1.00 87.88 91 GLY A CA 1
ATOM 649 C C . GLY A 1 91 ? 24.174 -1.685 -26.241 1.00 87.88 91 GLY A C 1
ATOM 650 O O . GLY A 1 91 ? 23.267 -2.367 -25.769 1.00 87.88 91 GLY A O 1
ATOM 651 N N . GLU A 1 92 ? 25.167 -1.205 -25.489 1.00 92.44 92 GLU A N 1
ATOM 652 C CA . GLU A 1 92 ? 25.296 -1.481 -24.054 1.00 92.44 92 GLU A CA 1
ATOM 653 C C . GLU A 1 92 ? 24.165 -0.839 -23.241 1.00 92.44 92 GLU A C 1
ATOM 655 O O . GLU A 1 92 ? 23.568 -1.499 -22.387 1.00 92.44 92 GLU A O 1
ATOM 660 N N . VAL A 1 93 ? 23.806 0.415 -23.538 1.00 86.44 93 VAL A N 1
ATOM 661 C CA . VAL A 1 93 ? 22.676 1.103 -22.892 1.00 86.44 93 VAL A CA 1
ATOM 662 C C . VAL A 1 93 ? 21.354 0.409 -23.220 1.00 86.44 93 VAL A C 1
ATOM 664 O O . VAL A 1 93 ? 20.574 0.131 -22.311 1.00 86.44 93 VAL A O 1
ATOM 667 N N . THR A 1 94 ? 21.114 0.074 -24.491 1.00 85.12 94 THR A N 1
ATOM 668 C CA . THR A 1 94 ? 19.886 -0.614 -24.923 1.00 85.12 94 THR A CA 1
ATOM 669 C C . THR A 1 94 ? 19.783 -2.001 -24.297 1.00 85.12 94 THR A C 1
ATOM 671 O O . THR A 1 94 ? 18.724 -2.355 -23.782 1.00 85.12 94 THR A O 1
ATOM 674 N N . GLY A 1 95 ? 20.878 -2.767 -24.277 1.00 87.44 95 GLY A N 1
ATOM 675 C CA . GLY A 1 95 ? 20.935 -4.079 -23.632 1.00 87.44 95 GLY A CA 1
ATOM 676 C C . GLY A 1 95 ? 20.661 -3.988 -22.133 1.00 87.44 95 GLY A C 1
ATOM 677 O O . GLY A 1 95 ? 19.771 -4.664 -21.629 1.00 87.44 95 GLY A O 1
ATOM 678 N N . THR A 1 96 ? 21.332 -3.066 -21.438 1.00 88.94 96 THR A N 1
ATOM 679 C CA . THR A 1 96 ? 21.138 -2.852 -19.995 1.00 88.94 96 THR A CA 1
ATOM 680 C C . THR A 1 96 ? 19.695 -2.470 -19.660 1.00 88.94 96 THR A C 1
ATOM 682 O O . THR A 1 96 ? 19.121 -3.003 -18.712 1.00 88.94 96 THR A O 1
ATOM 685 N N . ILE A 1 97 ? 19.087 -1.561 -20.432 1.00 84.69 97 ILE A N 1
ATOM 686 C CA . ILE A 1 97 ? 17.688 -1.152 -20.235 1.00 84.69 97 ILE A CA 1
ATOM 687 C C . IL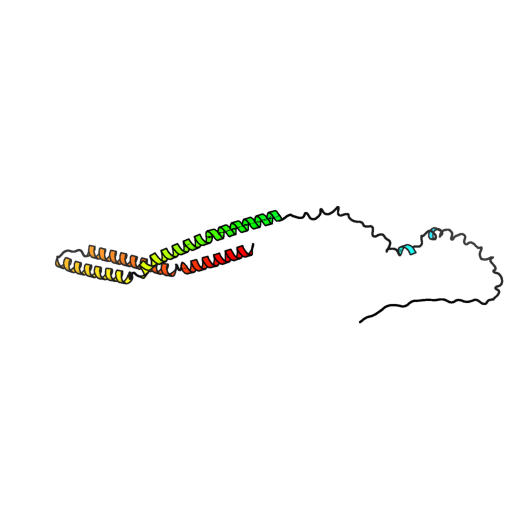E A 1 97 ? 16.743 -2.325 -20.506 1.00 84.69 97 ILE A C 1
ATOM 689 O O . ILE A 1 97 ? 15.843 -2.573 -19.708 1.00 84.69 97 ILE A O 1
ATOM 693 N N . THR A 1 98 ? 16.973 -3.071 -21.587 1.00 83.44 98 THR A N 1
ATOM 694 C CA . THR A 1 98 ? 16.157 -4.237 -21.956 1.00 83.44 98 THR A CA 1
ATOM 695 C C . THR A 1 98 ? 16.213 -5.329 -20.887 1.00 83.44 98 THR A C 1
ATOM 697 O O . THR A 1 98 ? 15.189 -5.938 -20.591 1.00 83.44 98 THR A O 1
ATOM 700 N N . ASP A 1 99 ? 17.370 -5.540 -20.259 1.00 90.69 99 ASP A N 1
ATOM 701 C CA . ASP A 1 99 ? 17.550 -6.544 -19.206 1.00 90.69 99 ASP A CA 1
ATOM 702 C C . ASP A 1 99 ? 16.963 -6.098 -17.855 1.00 90.69 99 ASP A C 1
ATOM 704 O O . ASP A 1 99 ? 16.405 -6.905 -17.103 1.00 90.69 99 ASP A O 1
ATOM 708 N N . LEU A 1 100 ? 17.061 -4.806 -17.525 1.00 88.19 100 LEU A N 1
ATOM 709 C CA . LEU A 1 100 ? 16.519 -4.261 -16.277 1.00 88.19 100 LEU A CA 1
ATOM 710 C C . LEU A 1 100 ? 15.000 -4.107 -16.312 1.00 88.19 100 LEU A C 1
ATOM 712 O O . LEU A 1 100 ? 14.357 -4.229 -15.266 1.00 88.19 100 LEU A O 1
ATOM 716 N N . LEU A 1 101 ? 14.416 -3.855 -17.483 1.00 83.75 101 LEU A N 1
ATOM 717 C CA . LEU A 1 101 ? 13.005 -3.516 -17.583 1.00 83.75 101 LEU A CA 1
ATOM 718 C C . LEU A 1 101 ? 12.063 -4.611 -17.045 1.00 83.75 101 LEU A C 1
ATOM 720 O O . LEU A 1 101 ? 11.218 -4.286 -16.207 1.00 83.75 101 LEU A O 1
ATOM 724 N N . PRO A 1 102 ? 12.227 -5.902 -17.402 1.00 84.81 102 PRO A N 1
ATOM 725 C CA . PRO A 1 102 ? 11.427 -6.981 -16.827 1.00 84.81 102 PRO A CA 1
ATOM 726 C C . PRO A 1 102 ? 11.561 -7.069 -15.304 1.00 84.81 102 PRO A C 1
ATOM 728 O O . PRO A 1 102 ? 10.599 -7.405 -14.620 1.00 84.81 102 PRO A O 1
ATOM 731 N N . THR A 1 103 ? 12.740 -6.744 -14.763 1.00 90.75 103 THR A N 1
ATOM 732 C CA . THR A 1 103 ? 12.991 -6.762 -13.315 1.00 90.75 103 THR A CA 1
ATOM 733 C C . THR A 1 103 ? 12.219 -5.649 -12.610 1.00 90.75 103 THR A C 1
ATOM 735 O O . THR A 1 103 ? 11.594 -5.894 -11.578 1.00 90.75 103 THR A O 1
ATOM 738 N N . VAL A 1 104 ? 12.228 -4.434 -13.166 1.00 83.50 104 VAL A N 1
ATOM 739 C CA . VAL A 1 104 ? 11.481 -3.289 -12.619 1.00 83.50 104 VAL A CA 1
ATOM 740 C C . VAL A 1 104 ? 9.976 -3.543 -12.691 1.00 83.50 104 VAL A C 1
ATOM 742 O O . VAL A 1 104 ? 9.292 -3.399 -11.680 1.00 83.50 104 VAL A O 1
ATOM 745 N N . VAL A 1 105 ? 9.474 -3.988 -13.846 1.00 83.94 105 VAL A N 1
ATOM 746 C CA . VAL A 1 105 ? 8.052 -4.316 -14.043 1.00 83.94 105 VAL A CA 1
ATOM 747 C C . VAL A 1 105 ? 7.617 -5.458 -13.124 1.00 83.94 105 VAL A C 1
ATOM 749 O O . VAL A 1 105 ? 6.570 -5.371 -12.486 1.00 83.94 105 VAL A O 1
ATOM 752 N N . GLY A 1 106 ? 8.432 -6.509 -12.991 1.00 86.69 106 GLY A N 1
ATOM 753 C CA . GLY A 1 106 ? 8.172 -7.606 -12.057 1.00 86.69 106 GLY A CA 1
ATOM 754 C C . GLY A 1 106 ? 8.105 -7.125 -10.607 1.00 86.69 106 GLY A C 1
ATOM 755 O O . GLY A 1 106 ? 7.141 -7.414 -9.907 1.00 86.69 106 GLY A O 1
ATOM 756 N N . THR A 1 107 ? 9.071 -6.305 -10.184 1.00 85.88 107 THR A N 1
ATOM 757 C CA . THR A 1 107 ? 9.100 -5.740 -8.824 1.00 85.88 107 THR A CA 1
ATOM 758 C C . THR A 1 107 ? 7.867 -4.880 -8.542 1.00 85.88 107 THR A C 1
ATOM 760 O O . THR A 1 107 ? 7.290 -4.973 -7.463 1.00 85.88 107 THR A O 1
ATOM 763 N N . LEU A 1 108 ? 7.439 -4.048 -9.495 1.00 83.62 108 LEU A N 1
ATOM 764 C CA . LEU A 1 108 ? 6.249 -3.212 -9.324 1.00 83.62 108 LEU A CA 1
ATOM 765 C C . LEU A 1 108 ? 4.958 -4.038 -9.274 1.00 83.62 108 LEU A C 1
ATOM 767 O O . LEU A 1 108 ? 4.083 -3.725 -8.470 1.00 83.62 108 LEU A O 1
ATOM 771 N N . ASN A 1 109 ? 4.857 -5.106 -10.069 1.00 81.62 109 ASN A N 1
ATOM 772 C CA . ASN A 1 109 ? 3.742 -6.052 -9.991 1.00 81.62 109 ASN A CA 1
ATOM 773 C C . ASN A 1 109 ? 3.680 -6.747 -8.624 1.00 81.62 109 ASN A C 1
ATOM 775 O O . ASN A 1 109 ? 2.613 -6.805 -8.014 1.00 81.62 109 ASN A O 1
ATOM 779 N N . ASP A 1 110 ? 4.817 -7.218 -8.108 1.00 87.81 110 ASP A N 1
ATOM 780 C CA . ASP A 1 110 ? 4.893 -7.856 -6.788 1.00 87.81 110 ASP A CA 1
ATOM 781 C C . ASP A 1 110 ? 4.517 -6.878 -5.660 1.00 87.81 110 ASP A C 1
ATOM 783 O O . ASP A 1 110 ? 3.809 -7.241 -4.713 1.00 87.81 110 ASP A O 1
ATOM 787 N N . VAL A 1 111 ? 4.955 -5.618 -5.767 1.00 83.62 111 VAL A N 1
ATOM 788 C CA . VAL A 1 111 ? 4.564 -4.539 -4.847 1.00 83.62 111 VAL A CA 1
ATOM 789 C C . VAL A 1 111 ? 3.061 -4.272 -4.933 1.00 83.62 111 VAL A C 1
ATOM 791 O O . VAL A 1 111 ? 2.414 -4.202 -3.889 1.00 83.62 111 VAL A O 1
ATOM 794 N N . GLY A 1 112 ? 2.496 -4.184 -6.141 1.00 82.06 112 GLY A N 1
ATOM 795 C CA . GLY A 1 112 ? 1.057 -4.023 -6.361 1.00 82.06 112 GLY A CA 1
ATOM 796 C C . GLY A 1 112 ? 0.248 -5.150 -5.723 1.00 82.06 112 GLY A C 1
ATOM 797 O O . GLY A 1 112 ? -0.606 -4.886 -4.885 1.00 82.06 112 GLY A O 1
ATOM 798 N N . ALA A 1 113 ? 0.605 -6.406 -5.994 1.00 82.75 113 ALA A N 1
ATOM 799 C CA . ALA A 1 113 ? -0.061 -7.570 -5.409 1.00 82.75 113 ALA A CA 1
ATOM 800 C C . ALA A 1 113 ? 0.043 -7.612 -3.873 1.00 82.75 113 ALA A C 1
ATOM 802 O O . ALA A 1 113 ? -0.902 -8.008 -3.188 1.00 82.75 113 ALA A O 1
ATOM 803 N N . THR A 1 114 ? 1.185 -7.200 -3.314 1.00 85.00 114 THR A N 1
ATOM 804 C CA . THR A 1 114 ? 1.367 -7.102 -1.857 1.00 85.00 114 THR A CA 1
ATOM 805 C C . THR A 1 114 ? 0.444 -6.044 -1.258 1.00 85.00 114 THR A C 1
ATOM 807 O O . THR A 1 114 ? -0.182 -6.288 -0.225 1.00 85.00 114 THR A O 1
ATOM 810 N N . ILE A 1 115 ? 0.349 -4.881 -1.903 1.00 81.50 115 ILE A N 1
ATOM 811 C CA . ILE A 1 115 ? -0.530 -3.787 -1.489 1.00 81.50 115 ILE A CA 1
ATOM 812 C C . ILE A 1 115 ? -1.993 -4.232 -1.570 1.00 81.50 115 ILE A C 1
ATOM 814 O O . ILE A 1 115 ? -2.688 -4.153 -0.561 1.00 81.50 115 ILE A O 1
ATOM 818 N N . ASP A 1 116 ? -2.426 -4.805 -2.692 1.00 80.62 116 ASP A N 1
ATOM 819 C CA . ASP A 1 116 ? -3.786 -5.325 -2.873 1.00 80.62 116 ASP A CA 1
ATOM 820 C C . ASP A 1 116 ? -4.141 -6.375 -1.811 1.00 80.62 116 ASP A C 1
ATOM 822 O O . ASP A 1 116 ? -5.226 -6.350 -1.234 1.00 80.62 116 ASP A O 1
ATOM 826 N N . GLY A 1 117 ? -3.209 -7.277 -1.486 1.00 83.06 117 GLY A N 1
ATOM 827 C CA . GLY A 1 117 ? -3.402 -8.283 -0.442 1.00 83.06 117 GLY A CA 1
ATOM 828 C C . GLY A 1 117 ? -3.540 -7.690 0.965 1.00 83.06 117 GLY A C 1
ATOM 829 O O . GLY A 1 117 ? -4.383 -8.140 1.745 1.00 83.06 117 GLY A O 1
ATOM 830 N N . LEU A 1 118 ? -2.738 -6.677 1.309 1.00 78.38 118 LEU A N 1
ATOM 831 C CA . LEU A 1 118 ? -2.866 -5.956 2.584 1.00 78.38 118 LEU A CA 1
ATOM 832 C C . LEU A 1 118 ? -4.201 -5.211 2.668 1.00 78.38 118 LEU A C 1
ATOM 834 O O . LEU A 1 118 ? -4.842 -5.206 3.718 1.00 78.38 118 LEU A O 1
ATOM 838 N N . LEU A 1 119 ? -4.624 -4.628 1.552 1.00 77.25 119 LEU A N 1
ATOM 839 C CA . LEU A 1 119 ? -5.826 -3.820 1.435 1.00 77.25 119 LEU A CA 1
ATOM 840 C C . LEU A 1 119 ? -7.112 -4.646 1.452 1.00 77.25 119 LEU A C 1
ATOM 842 O O . LEU A 1 119 ? -8.051 -4.274 2.150 1.00 77.25 119 LEU A O 1
ATOM 846 N N . ALA A 1 120 ? -7.140 -5.805 0.793 1.00 76.50 120 ALA A N 1
ATOM 847 C CA . ALA A 1 120 ? -8.299 -6.697 0.783 1.00 76.50 120 ALA A CA 1
ATOM 848 C C . ALA A 1 120 ? -8.711 -7.147 2.198 1.00 76.50 120 ALA A C 1
ATOM 850 O O . ALA A 1 120 ? -9.899 -7.284 2.493 1.00 76.50 120 ALA A O 1
ATOM 851 N N . ASN A 1 121 ? -7.742 -7.335 3.102 1.00 73.31 121 ASN A N 1
ATOM 852 C CA . ASN A 1 121 ? -8.019 -7.668 4.503 1.00 73.31 121 ASN A CA 1
ATOM 853 C C . ASN A 1 121 ? -8.706 -6.525 5.265 1.00 73.31 121 ASN A C 1
ATOM 855 O O . ASN A 1 121 ? -9.415 -6.785 6.232 1.00 73.31 121 ASN A O 1
ATOM 859 N N . VAL A 1 122 ? -8.489 -5.274 4.850 1.00 73.06 122 VAL A N 1
ATOM 860 C CA . VAL A 1 122 ? -9.118 -4.092 5.453 1.00 73.06 122 VAL A CA 1
ATOM 861 C C . VAL A 1 122 ? -10.464 -3.803 4.798 1.00 73.06 122 VAL A C 1
ATOM 863 O O . VAL A 1 122 ? -11.426 -3.526 5.499 1.00 73.06 122 VAL A O 1
ATOM 866 N N . GLU A 1 123 ? -10.560 -3.918 3.473 1.00 71.19 123 GLU A N 1
ATOM 867 C CA . GLU A 1 123 ? -11.794 -3.661 2.719 1.00 71.19 123 GLU A CA 1
ATOM 868 C C . GLU A 1 123 ? -12.907 -4.664 3.054 1.00 71.19 123 GLU A C 1
ATOM 870 O O . GLU A 1 123 ? -14.080 -4.306 3.120 1.00 71.19 123 GLU A O 1
ATOM 875 N N . THR A 1 124 ? -12.550 -5.928 3.296 1.00 68.44 124 THR A N 1
ATOM 876 C CA . THR A 1 124 ? -13.526 -6.967 3.668 1.00 68.44 124 THR A CA 1
ATOM 877 C C . THR A 1 124 ? -13.917 -6.937 5.143 1.00 68.44 124 THR A C 1
ATOM 879 O O . THR A 1 124 ? -14.895 -7.583 5.527 1.00 68.44 124 THR A O 1
ATOM 882 N N . ALA A 1 125 ? -13.173 -6.207 5.974 1.00 76.31 125 ALA A N 1
ATOM 883 C CA . ALA A 1 125 ? -13.465 -6.074 7.387 1.00 76.31 125 ALA A CA 1
ATOM 884 C C . ALA A 1 125 ? -14.412 -4.888 7.605 1.00 76.31 125 ALA A C 1
ATOM 886 O O . ALA A 1 125 ? -14.054 -3.735 7.383 1.00 76.31 125 ALA A O 1
ATOM 887 N N . ASP A 1 126 ? -15.619 -5.168 8.095 1.00 85.25 126 ASP A N 1
ATOM 888 C CA . ASP A 1 126 ? -16.559 -4.145 8.563 1.00 85.25 126 ASP A CA 1
ATOM 889 C C . ASP A 1 126 ? -16.105 -3.614 9.936 1.00 85.25 126 ASP A C 1
ATOM 891 O O . ASP A 1 126 ? -16.685 -3.908 10.989 1.00 85.25 126 ASP A O 1
ATOM 895 N N . LEU A 1 127 ? -14.962 -2.923 9.928 1.00 86.06 127 LEU A N 1
ATOM 896 C CA . LEU A 1 127 ? -14.300 -2.414 11.127 1.00 86.06 127 LEU A CA 1
ATOM 897 C C . LEU A 1 127 ? -15.154 -1.352 11.815 1.00 86.06 127 LEU A C 1
ATOM 899 O O . LEU A 1 127 ? -15.217 -1.359 13.040 1.00 86.06 127 LEU A O 1
ATOM 903 N N . ASP A 1 128 ? -15.861 -0.521 11.047 1.00 85.12 128 ASP A N 1
ATOM 904 C CA . ASP A 1 128 ? -16.746 0.517 11.580 1.00 85.12 128 ASP A CA 1
ATOM 905 C C . ASP A 1 128 ? -17.891 -0.106 12.393 1.00 85.12 128 ASP A C 1
ATOM 907 O O . ASP A 1 128 ? -18.104 0.258 13.552 1.00 85.12 128 ASP A O 1
ATOM 911 N N . SER A 1 129 ? -18.587 -1.112 11.843 1.00 89.81 129 SER A N 1
ATOM 912 C CA . SER A 1 129 ? -19.662 -1.790 12.582 1.00 89.81 129 SER A CA 1
ATOM 913 C C . SER A 1 129 ? -19.129 -2.591 13.767 1.00 89.81 129 SER A C 1
ATOM 915 O O . SER A 1 129 ? -19.741 -2.584 14.834 1.00 89.81 129 SER A O 1
ATOM 917 N N . THR A 1 130 ? -17.975 -3.252 13.614 1.00 90.56 130 THR A N 1
ATOM 918 C CA . THR A 1 130 ? -17.332 -4.002 14.707 1.00 90.56 130 THR A CA 1
ATOM 919 C C . THR A 1 130 ? -16.977 -3.078 15.869 1.00 90.56 130 THR A C 1
ATOM 921 O O . THR A 1 130 ? -17.195 -3.414 17.032 1.00 90.56 130 THR A O 1
ATOM 924 N N . LEU A 1 131 ? -16.435 -1.900 15.569 1.00 90.81 131 LEU A N 1
ATOM 925 C CA . LEU A 1 131 ? -16.017 -0.937 16.575 1.00 90.81 131 LEU A CA 1
ATOM 926 C C . LEU A 1 131 ? -17.218 -0.310 17.293 1.00 90.81 131 LEU A C 1
ATOM 928 O O . LEU A 1 131 ? -17.212 -0.225 18.523 1.00 90.81 131 LEU A O 1
ATOM 932 N N . ALA A 1 132 ? -18.282 0.004 16.550 1.00 89.75 132 ALA A N 1
ATOM 933 C CA . ALA A 1 132 ? -19.556 0.438 17.120 1.00 89.75 132 ALA A CA 1
ATOM 934 C C . ALA A 1 132 ? -20.184 -0.637 18.031 1.00 89.75 132 ALA A C 1
ATOM 936 O O . ALA A 1 132 ? -20.746 -0.324 19.085 1.00 89.75 132 ALA A O 1
ATOM 937 N N . GLU A 1 133 ? -20.074 -1.918 17.663 1.00 94.69 133 GLU A N 1
ATOM 938 C CA . GLU A 1 133 ? -20.550 -3.030 18.491 1.00 94.69 133 GLU A CA 1
ATOM 939 C C . GLU A 1 133 ? -19.729 -3.169 19.783 1.00 94.69 133 GLU A C 1
ATOM 941 O O . GLU A 1 133 ? -20.307 -3.310 20.864 1.00 94.69 133 GLU A O 1
ATOM 946 N N . VAL A 1 134 ? -18.397 -3.055 19.708 1.00 92.69 134 VAL A N 1
ATOM 947 C CA . VAL A 1 134 ? -17.514 -3.052 20.889 1.00 92.69 134 VAL A CA 1
ATOM 948 C C . VAL A 1 134 ? -17.870 -1.912 21.841 1.00 92.69 134 VAL A C 1
ATOM 950 O O . VAL A 1 134 ? -18.006 -2.150 23.044 1.00 92.69 134 VAL A O 1
ATOM 953 N N . GLU A 1 135 ? -18.063 -0.697 21.323 1.00 92.56 135 GLU A N 1
ATOM 954 C CA . GLU A 1 135 ? -18.468 0.459 22.129 1.00 92.56 135 GLU A CA 1
ATOM 955 C C . GLU A 1 135 ? -19.811 0.203 22.828 1.00 92.56 135 GLU A C 1
ATOM 957 O O . GLU A 1 135 ? -19.947 0.431 24.034 1.00 92.56 135 GLU A O 1
ATOM 962 N N . SER A 1 136 ? -20.787 -0.352 22.104 1.00 94.00 136 SER A N 1
ATOM 963 C CA . SER A 1 136 ? -22.104 -0.686 22.651 1.00 94.00 136 SER A CA 1
ATOM 964 C C . SER A 1 136 ? -22.031 -1.732 23.769 1.00 94.00 136 SER A C 1
ATOM 966 O O . SER A 1 136 ? -22.591 -1.521 24.851 1.00 94.00 136 SER A O 1
ATOM 968 N N . ILE A 1 137 ? -21.309 -2.837 23.545 1.00 94.44 137 ILE A N 1
ATOM 969 C CA . ILE A 1 137 ? -21.155 -3.923 24.525 1.00 94.44 137 ILE A CA 1
ATOM 970 C C . ILE A 1 137 ? -20.463 -3.414 25.788 1.00 94.44 137 ILE A C 1
ATOM 972 O O . ILE A 1 137 ? -20.918 -3.708 26.899 1.00 94.44 137 ILE A O 1
ATOM 976 N N . LEU A 1 138 ? -19.381 -2.642 25.650 1.00 91.19 138 LEU A N 1
ATOM 977 C CA . LEU A 1 138 ? -18.673 -2.122 26.817 1.00 91.19 138 LEU A CA 1
ATOM 978 C C . LEU A 1 138 ? -19.504 -1.087 27.568 1.00 91.19 138 LEU A C 1
ATOM 980 O O . LEU A 1 138 ? -19.551 -1.156 28.791 1.00 91.19 138 LEU A O 1
ATOM 984 N N . SER A 1 139 ? -20.204 -0.189 26.874 1.00 92.38 139 SER A N 1
ATOM 985 C CA . SER A 1 139 ? -21.092 0.793 27.510 1.00 92.38 139 SER A CA 1
ATOM 986 C C . SER A 1 139 ? -22.212 0.107 28.305 1.00 92.38 139 SER A C 1
ATOM 988 O O . SER A 1 139 ? -22.489 0.469 29.450 1.00 92.38 139 SER A O 1
ATOM 990 N N . SER A 1 140 ? -22.785 -0.972 27.758 1.00 96.00 140 SER A N 1
ATOM 991 C CA . SER A 1 140 ? -23.750 -1.811 28.480 1.00 96.00 140 SER A CA 1
ATOM 992 C C . SER A 1 140 ? -23.126 -2.501 29.697 1.00 96.00 140 SER A C 1
ATOM 994 O O . SER A 1 140 ? -23.731 -2.524 30.766 1.00 96.00 140 SER A O 1
ATOM 996 N N . THR A 1 141 ? -21.920 -3.054 29.551 1.00 93.19 141 THR A N 1
ATOM 997 C CA . THR A 1 141 ? -21.206 -3.745 30.639 1.00 93.19 141 THR A CA 1
ATOM 998 C C . THR A 1 141 ? -20.858 -2.778 31.774 1.00 93.19 141 THR A C 1
ATOM 1000 O O . THR A 1 141 ? -21.030 -3.105 32.945 1.00 93.19 141 THR A O 1
ATOM 1003 N N . ILE A 1 142 ? -20.417 -1.566 31.429 1.00 92.31 142 ILE A N 1
ATOM 1004 C CA . ILE A 1 142 ? -20.161 -0.451 32.347 1.00 92.31 142 ILE A CA 1
ATOM 1005 C C . ILE A 1 142 ? -21.427 -0.147 33.156 1.00 92.31 142 ILE A C 1
ATOM 1007 O O . ILE A 1 142 ? -21.392 -0.217 34.382 1.00 92.31 142 ILE A O 1
ATOM 1011 N N . ALA A 1 143 ? -22.562 0.079 32.490 1.00 90.81 143 ALA A N 1
ATOM 1012 C CA . ALA A 1 143 ? -23.826 0.380 33.165 1.00 90.81 143 ALA A CA 1
ATOM 1013 C C . ALA A 1 143 ? -24.289 -0.754 34.103 1.00 90.81 143 ALA A C 1
ATOM 1015 O O . ALA A 1 143 ? -24.824 -0.508 35.186 1.00 90.81 143 ALA A O 1
ATOM 1016 N N . GLU A 1 144 ? -24.071 -2.011 33.711 1.00 94.75 144 GLU A N 1
ATOM 1017 C CA . GLU A 1 144 ? -24.406 -3.171 34.538 1.00 94.75 144 GLU A CA 1
ATOM 1018 C C . GLU A 1 144 ? -23.506 -3.262 35.783 1.00 94.75 144 GLU A C 1
ATOM 1020 O O . GLU A 1 144 ? -23.997 -3.516 36.888 1.00 94.75 144 GLU A O 1
ATOM 1025 N N . ILE A 1 145 ? -22.208 -2.967 35.640 1.00 91.88 145 ILE A N 1
ATOM 1026 C CA . ILE A 1 145 ? -21.268 -2.863 36.765 1.00 91.88 145 ILE A CA 1
ATOM 1027 C C . ILE A 1 145 ? -21.698 -1.749 37.722 1.00 91.88 145 ILE A C 1
ATOM 1029 O O . ILE A 1 145 ? -21.748 -2.007 38.924 1.00 91.88 145 ILE A O 1
ATOM 1033 N N . GLU A 1 146 ? -22.058 -0.556 37.230 1.00 90.81 146 GLU A N 1
ATOM 1034 C CA . GLU A 1 146 ? -22.548 0.550 38.076 1.00 90.81 146 GLU A CA 1
ATOM 1035 C C . GLU A 1 146 ? -23.767 0.147 38.896 1.00 90.81 146 GLU A C 1
ATOM 1037 O O . GLU A 1 146 ? -23.855 0.461 40.085 1.00 90.81 146 GLU A O 1
ATOM 1042 N N . ALA A 1 147 ? -24.709 -0.569 38.282 1.00 91.56 147 ALA A N 1
ATOM 1043 C CA . ALA A 1 147 ? -25.909 -1.029 38.965 1.00 91.56 147 ALA A CA 1
ATOM 1044 C C . ALA A 1 147 ? -25.574 -2.015 40.098 1.00 91.56 147 ALA A C 1
ATOM 1046 O O . ALA A 1 147 ? -26.108 -1.897 41.206 1.00 91.56 147 ALA A O 1
ATOM 1047 N N . VAL A 1 148 ? -24.670 -2.967 39.847 1.00 93.81 148 VAL A N 1
ATOM 1048 C CA . VAL A 1 148 ? -24.250 -3.975 40.835 1.00 93.81 148 VAL A CA 1
ATOM 1049 C C . VAL A 1 148 ? -23.437 -3.351 41.970 1.00 93.81 148 VAL A C 1
ATOM 1051 O O . VAL A 1 148 ? -23.694 -3.651 43.138 1.00 93.81 148 VAL A O 1
ATOM 1054 N N . THR A 1 149 ? -22.475 -2.479 41.664 1.00 91.50 149 THR A N 1
ATOM 1055 C CA . THR A 1 149 ? -21.616 -1.831 42.671 1.00 91.50 149 THR A CA 1
ATOM 1056 C C . THR A 1 149 ? -22.422 -0.878 43.545 1.00 91.50 149 THR A C 1
ATOM 1058 O O . THR A 1 149 ? -22.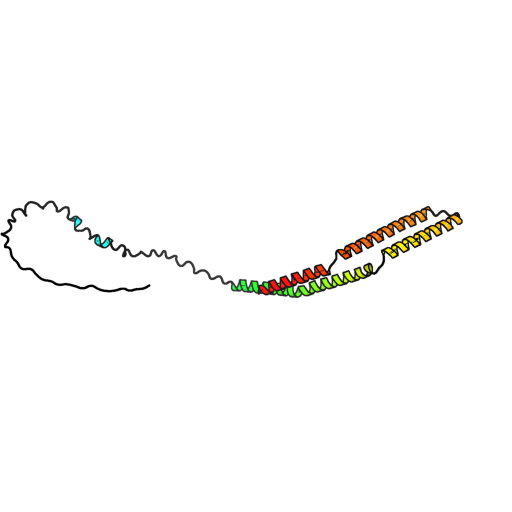308 -0.938 44.773 1.00 91.50 149 THR A O 1
ATOM 1061 N N . SER A 1 150 ? -23.352 -0.126 42.946 1.00 89.31 150 SER A N 1
ATOM 1062 C CA . SER A 1 150 ? -24.321 0.702 43.671 1.00 89.31 150 SER A CA 1
ATOM 1063 C C . SER A 1 150 ? -25.190 -0.129 44.617 1.00 89.31 150 SER A C 1
ATOM 1065 O O . SER A 1 150 ? -25.377 0.248 45.774 1.00 89.31 150 SER A O 1
ATOM 1067 N N . ALA A 1 151 ? -25.688 -1.288 44.170 1.00 91.56 151 ALA A N 1
ATOM 1068 C CA . ALA A 1 151 ? -26.475 -2.194 45.013 1.00 91.56 151 ALA A CA 1
ATOM 1069 C C . ALA A 1 151 ? -25.651 -2.814 46.158 1.00 91.56 151 ALA A C 1
ATOM 1071 O O . ALA A 1 151 ? -26.191 -3.085 47.232 1.00 91.56 151 ALA A O 1
ATOM 1072 N N . ALA A 1 152 ? -24.349 -3.020 45.945 1.00 92.88 152 ALA A N 1
ATOM 1073 C CA . ALA A 1 152 ? -23.416 -3.536 46.943 1.00 92.88 152 ALA A CA 1
ATOM 1074 C C . ALA A 1 152 ? -22.852 -2.456 47.890 1.00 92.88 152 ALA A C 1
ATOM 1076 O O . ALA A 1 152 ? -22.169 -2.799 48.856 1.00 92.88 152 ALA A O 1
ATOM 1077 N N . GLY A 1 153 ? -23.121 -1.168 47.637 1.00 92.88 153 GLY A N 1
ATOM 1078 C CA . GLY A 1 153 ? -22.555 -0.047 48.396 1.00 92.88 153 GLY A CA 1
ATOM 1079 C C . GLY A 1 153 ? -21.055 0.173 48.164 1.00 92.88 153 GLY A C 1
ATOM 1080 O O . GLY A 1 153 ? -20.386 0.752 49.020 1.00 92.88 153 GLY A O 1
ATOM 1081 N N . VAL A 1 154 ? -20.524 -0.311 47.040 1.00 93.62 154 VAL A N 1
ATOM 1082 C CA . VAL A 1 154 ? -19.135 -0.114 46.612 1.00 93.62 154 VAL A CA 1
ATOM 1083 C C . VAL A 1 154 ? -19.108 1.010 45.579 1.00 93.62 154 VAL A C 1
ATOM 1085 O O . VAL A 1 154 ? -19.859 0.968 44.611 1.00 93.62 154 VAL A O 1
ATOM 1088 N N . ASP A 1 155 ? -18.241 2.002 45.769 1.00 91.38 155 ASP A N 1
ATOM 1089 C CA . ASP A 1 155 ? -18.045 3.084 44.800 1.00 91.38 155 ASP A CA 1
ATOM 1090 C C . ASP A 1 155 ? -16.842 2.764 43.907 1.00 91.38 155 ASP A C 1
ATOM 1092 O O . ASP A 1 155 ? -15.718 2.676 44.394 1.00 91.38 155 ASP A O 1
ATOM 1096 N N . LEU A 1 156 ? -17.110 2.550 42.617 1.00 92.31 156 LEU A N 1
ATOM 1097 C CA . LEU A 1 156 ? -16.111 2.408 41.548 1.00 92.31 156 LEU A CA 1
ATOM 1098 C C . LEU A 1 156 ? -16.357 3.427 40.426 1.00 92.31 156 LEU A C 1
ATOM 1100 O O . LEU A 1 156 ? -15.890 3.247 39.303 1.00 92.31 156 LEU A O 1
ATOM 1104 N N . SER A 1 157 ? -17.156 4.466 40.690 1.00 87.44 157 SER A N 1
ATOM 1105 C CA . SER A 1 157 ? -17.589 5.411 39.654 1.00 87.44 157 SER A CA 1
ATOM 1106 C C . SER A 1 157 ? -16.409 6.153 39.016 1.00 87.44 157 SER A C 1
ATOM 1108 O O . SER A 1 157 ? -16.418 6.406 37.813 1.00 87.44 157 SER A O 1
ATOM 1110 N N . GLY A 1 158 ? -15.357 6.448 39.789 1.00 90.44 158 GLY A N 1
ATOM 1111 C CA . GLY A 1 158 ? -14.137 7.092 39.294 1.00 90.44 158 GLY A CA 1
ATOM 1112 C C . GLY A 1 158 ? -13.307 6.195 38.372 1.00 90.44 158 GLY A C 1
ATOM 1113 O O . GLY A 1 158 ? -12.884 6.626 37.295 1.00 90.44 158 GLY A O 1
ATOM 1114 N N . GLU A 1 159 ? -13.093 4.939 38.763 1.00 93.12 159 GLU A N 1
ATOM 1115 C CA . GLU A 1 159 ? -12.400 3.939 37.948 1.00 93.12 159 GLU A CA 1
ATOM 1116 C C . GLU A 1 159 ? -13.168 3.659 36.657 1.00 93.12 159 GLU A C 1
ATOM 1118 O O . GLU A 1 159 ? -12.577 3.596 35.580 1.00 93.12 159 GLU A O 1
ATOM 1123 N N . LEU A 1 160 ? -14.491 3.547 36.743 1.00 90.31 160 LEU A N 1
ATOM 1124 C CA . LEU A 1 160 ? -15.327 3.229 35.597 1.00 90.31 160 LEU A CA 1
ATOM 1125 C C . LEU A 1 160 ? -15.424 4.386 34.597 1.00 90.31 160 LEU A C 1
ATOM 1127 O O . LEU A 1 160 ? -15.332 4.159 33.392 1.00 90.31 160 LEU A O 1
ATOM 1131 N N . ALA A 1 161 ? -15.506 5.627 35.085 1.00 90.19 161 ALA A N 1
ATOM 1132 C CA . ALA A 1 161 ? -15.414 6.817 34.242 1.00 90.19 161 ALA A CA 1
ATOM 1133 C C . ALA A 1 161 ? -14.051 6.918 33.534 1.00 90.19 161 ALA A C 1
ATOM 1135 O O . ALA A 1 161 ? -13.974 7.352 32.381 1.00 90.19 161 ALA A O 1
ATOM 1136 N N . THR A 1 162 ? -12.975 6.484 34.201 1.00 94.12 162 THR A N 1
ATOM 1137 C CA . THR A 1 162 ? -11.635 6.414 33.598 1.00 94.12 162 THR A CA 1
ATOM 1138 C C . THR A 1 162 ? -11.611 5.386 32.468 1.00 94.12 162 THR A C 1
ATOM 1140 O O . THR A 1 162 ? -11.245 5.736 31.349 1.00 94.12 162 THR A O 1
ATOM 1143 N N . VAL A 1 163 ? -12.095 4.163 32.719 1.00 91.31 163 VAL A N 1
ATOM 1144 C CA . VAL A 1 163 ? -12.198 3.103 31.697 1.00 91.31 163 VAL A CA 1
ATOM 1145 C C . VAL 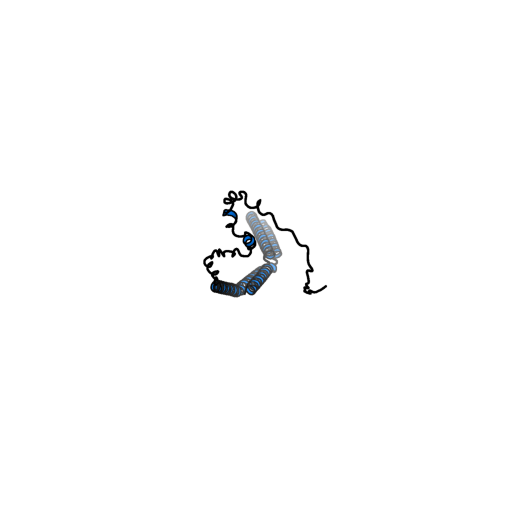A 1 163 ? -13.043 3.556 30.507 1.00 91.31 163 VAL A C 1
ATOM 1147 O O . VAL A 1 163 ? -12.660 3.331 29.363 1.00 91.31 163 VAL A O 1
ATOM 1150 N N . GLN A 1 164 ? -14.168 4.230 30.753 1.00 91.88 164 GLN A N 1
ATOM 1151 C CA . GLN A 1 164 ? -15.027 4.750 29.689 1.00 91.88 164 GLN A CA 1
ATOM 1152 C C . GLN A 1 164 ? -14.303 5.794 28.828 1.00 91.88 164 GLN A C 1
ATOM 1154 O O . GLN A 1 164 ? -14.390 5.756 27.604 1.00 91.88 164 GLN A O 1
ATOM 1159 N N . THR A 1 165 ? -13.550 6.696 29.459 1.00 94.25 165 THR A N 1
ATOM 1160 C CA . THR A 1 165 ? -12.782 7.734 28.756 1.00 94.25 165 THR A CA 1
ATOM 1161 C C . THR A 1 165 ? -11.651 7.133 27.920 1.00 94.25 165 THR A C 1
ATOM 1163 O O . THR A 1 165 ? -11.474 7.502 26.756 1.00 94.25 165 THR A O 1
ATOM 1166 N N . GLU A 1 166 ? -10.888 6.203 28.498 1.00 93.94 166 GLU A N 1
ATOM 1167 C CA . GLU A 1 166 ? -9.807 5.500 27.799 1.00 93.94 166 GLU A CA 1
ATOM 1168 C C . GLU A 1 166 ? -10.349 4.702 26.610 1.00 93.94 166 GLU A C 1
ATOM 1170 O O . GLU A 1 166 ? -9.769 4.747 25.526 1.00 93.94 166 GLU A O 1
ATOM 1175 N N . LEU A 1 167 ? -11.503 4.049 26.776 1.00 90.56 167 LEU A N 1
ATOM 1176 C CA . LEU A 1 167 ? -12.167 3.324 25.699 1.00 90.56 167 LEU A CA 1
ATOM 1177 C C . LEU A 1 167 ? -12.598 4.246 24.560 1.00 90.56 167 LEU A C 1
ATOM 1179 O O . LEU A 1 167 ? -12.248 3.976 23.415 1.00 90.56 167 LEU A O 1
ATOM 1183 N N . SER A 1 168 ? -13.339 5.323 24.844 1.00 90.31 168 SER A N 1
ATOM 1184 C CA . SER A 1 168 ? -13.785 6.253 23.796 1.00 90.31 168 SER A CA 1
ATOM 1185 C C . SER A 1 168 ? -12.602 6.868 23.048 1.00 90.31 168 SER A C 1
ATOM 1187 O O . SER A 1 168 ? -12.682 7.093 21.841 1.00 90.31 168 SER A O 1
ATOM 1189 N N . THR A 1 169 ? -11.483 7.093 23.744 1.00 95.06 169 THR A N 1
ATOM 1190 C CA . THR A 1 169 ? -10.234 7.549 23.121 1.00 95.06 169 THR A CA 1
ATOM 1191 C C . THR A 1 169 ? -9.673 6.486 22.179 1.00 95.06 169 THR A C 1
ATOM 1193 O O . THR A 1 169 ? -9.435 6.781 21.011 1.00 95.06 169 THR A O 1
ATOM 1196 N N . ALA A 1 170 ? -9.526 5.243 22.644 1.00 91.75 170 ALA A N 1
ATOM 1197 C CA . ALA A 1 170 ? -9.005 4.143 21.833 1.00 91.75 170 ALA A CA 1
ATOM 1198 C C . ALA A 1 170 ? -9.888 3.839 20.608 1.00 91.75 170 ALA A C 1
ATOM 1200 O O . ALA A 1 170 ? -9.368 3.583 19.524 1.00 91.75 170 ALA A O 1
ATOM 1201 N N . VAL A 1 171 ? -11.214 3.905 20.763 1.00 91.31 171 VAL A N 1
ATOM 1202 C CA . VAL A 1 171 ? -12.185 3.784 19.665 1.00 91.31 171 VAL A CA 1
ATOM 1203 C C . VAL A 1 171 ? -11.969 4.897 18.641 1.00 91.31 171 VAL A C 1
ATOM 1205 O O . VAL A 1 171 ? -11.754 4.608 17.469 1.00 91.31 171 VAL A O 1
ATOM 1208 N N . SER A 1 172 ? -11.901 6.155 19.082 1.00 89.81 172 SER A N 1
ATOM 1209 C CA . SER A 1 172 ? -11.675 7.296 18.180 1.00 89.81 172 SER A CA 1
ATOM 1210 C C . SER A 1 172 ? -10.342 7.194 17.424 1.00 89.81 172 SER A C 1
ATOM 1212 O O . SER A 1 172 ? -10.254 7.528 16.242 1.00 89.81 172 SER A O 1
ATOM 1214 N N . GLU A 1 173 ? -9.281 6.728 18.089 1.00 94.69 173 GLU A N 1
ATOM 1215 C CA . GLU A 1 173 ? -7.979 6.485 17.456 1.00 94.69 173 GLU A CA 1
ATOM 1216 C C . GLU A 1 173 ? -8.049 5.358 16.415 1.00 94.69 173 GLU A C 1
ATOM 1218 O O . GLU A 1 173 ? -7.454 5.476 15.339 1.00 94.69 173 GLU A O 1
ATOM 1223 N N . ALA A 1 174 ? -8.801 4.290 16.698 1.00 89.56 174 ALA A N 1
ATOM 1224 C CA . ALA A 1 174 ? -9.028 3.200 15.755 1.00 89.56 174 ALA A CA 1
ATOM 1225 C C . ALA A 1 174 ? -9.822 3.667 14.522 1.00 89.56 174 ALA A C 1
ATOM 1227 O O . ALA A 1 174 ? -9.404 3.377 13.401 1.00 89.56 174 ALA A O 1
ATOM 1228 N N . GLU A 1 175 ? -10.890 4.453 14.695 1.00 89.75 175 GLU A N 1
ATOM 1229 C CA . GLU A 1 175 ? -11.652 5.057 13.586 1.00 89.75 175 GLU A CA 1
ATOM 1230 C C . GLU A 1 175 ? -10.764 5.946 12.705 1.00 89.75 175 GLU A C 1
ATOM 1232 O O . GLU A 1 175 ? -10.795 5.867 11.474 1.00 89.75 175 GLU A O 1
ATOM 1237 N N . ALA A 1 176 ? -9.909 6.768 13.321 1.00 90.38 176 ALA A N 1
ATOM 1238 C CA . ALA A 1 176 ? -8.976 7.625 12.592 1.00 90.38 176 ALA A CA 1
ATOM 1239 C C . ALA A 1 176 ? -7.956 6.814 11.771 1.00 90.38 176 ALA A C 1
ATOM 1241 O O . ALA A 1 176 ? -7.608 7.197 10.646 1.00 90.38 176 ALA A O 1
ATOM 1242 N N . LEU A 1 177 ? -7.488 5.681 12.305 1.00 90.44 177 LEU A N 1
ATOM 1243 C CA . LEU A 1 177 ? -6.602 4.767 11.586 1.00 90.44 177 LEU A CA 1
ATOM 1244 C C . LEU A 1 177 ? -7.323 4.099 10.409 1.00 90.44 177 LEU A C 1
ATOM 1246 O O . LEU A 1 177 ? -6.770 4.082 9.309 1.00 90.44 177 LEU A O 1
ATOM 1250 N N . VAL A 1 178 ? -8.556 3.616 10.606 1.00 87.88 178 VAL A N 1
ATOM 1251 C CA . VAL A 1 178 ? -9.393 3.045 9.532 1.00 87.88 178 VAL A CA 1
ATOM 1252 C C . VAL A 1 178 ? -9.569 4.058 8.402 1.00 87.88 178 VAL A C 1
ATOM 1254 O O . VAL A 1 178 ? -9.293 3.745 7.242 1.00 87.88 178 VAL A O 1
ATOM 1257 N N . SER A 1 179 ? -9.911 5.304 8.734 1.00 86.38 179 SER A N 1
ATOM 1258 C CA . SER A 1 179 ? -10.070 6.379 7.748 1.00 86.38 179 SER A CA 1
ATOM 1259 C C . SER A 1 179 ? -8.765 6.690 6.999 1.00 86.38 179 SER A C 1
ATOM 1261 O O . SER A 1 179 ? -8.761 6.890 5.783 1.00 86.38 179 SER A O 1
ATOM 1263 N N . SER A 1 180 ? -7.625 6.658 7.695 1.00 87.50 180 SER A N 1
ATOM 1264 C CA . SER A 1 180 ? -6.309 6.847 7.072 1.00 87.50 180 SER A CA 1
ATOM 1265 C C . SER A 1 180 ? -5.977 5.732 6.074 1.00 87.50 180 SER A C 1
ATOM 1267 O O . SER A 1 180 ? -5.458 6.014 4.993 1.00 87.50 180 SER A O 1
ATOM 1269 N N . VAL A 1 181 ? -6.312 4.477 6.394 1.00 83.62 181 VAL A N 1
ATOM 1270 C CA . VAL A 1 181 ? -6.116 3.336 5.484 1.00 83.62 181 VAL A CA 1
ATOM 1271 C C . VAL A 1 181 ? -7.054 3.420 4.274 1.00 83.62 181 VAL A C 1
ATOM 1273 O O . VAL A 1 181 ? -6.611 3.188 3.152 1.00 83.62 181 VAL A O 1
ATOM 1276 N N . GLN A 1 182 ? -8.310 3.835 4.461 1.00 78.88 182 GLN A N 1
ATOM 1277 C CA . GLN A 1 182 ? -9.256 4.086 3.361 1.00 78.88 182 GLN A CA 1
ATOM 1278 C C . GLN A 1 182 ? -8.821 5.242 2.444 1.00 78.88 182 GLN A C 1
ATOM 1280 O O . GLN A 1 182 ? -9.039 5.208 1.234 1.00 78.88 182 GLN A O 1
ATOM 1285 N N . SER A 1 183 ? -8.168 6.265 2.991 1.00 81.75 183 SER A N 1
ATOM 1286 C CA . SER A 1 183 ? -7.577 7.336 2.183 1.00 81.75 183 SER A CA 1
ATOM 1287 C C . SER A 1 183 ? -6.376 6.834 1.374 1.00 81.75 183 SER A C 1
ATOM 1289 O O . SER A 1 183 ? -6.248 7.140 0.188 1.00 81.75 183 SER A O 1
ATOM 1291 N N . LEU A 1 184 ? -5.525 6.000 1.985 1.00 78.88 184 LEU A N 1
ATOM 1292 C CA . LEU A 1 184 ? -4.396 5.365 1.301 1.00 78.88 184 LEU A CA 1
ATOM 1293 C C . LEU A 1 184 ? -4.867 4.450 0.157 1.00 78.88 184 LEU A C 1
ATOM 1295 O O . LEU A 1 184 ? -4.282 4.493 -0.922 1.00 78.88 184 LEU A O 1
ATOM 1299 N N . LEU A 1 185 ? -5.962 3.711 0.362 1.00 70.75 185 LEU A N 1
ATOM 1300 C CA . LEU A 1 185 ? -6.673 2.935 -0.664 1.00 70.75 185 LEU A CA 1
ATOM 1301 C C . LEU A 1 185 ? -6.989 3.762 -1.915 1.00 70.75 185 LEU A C 1
ATOM 1303 O O . LEU A 1 185 ? -6.736 3.321 -3.030 1.00 70.75 185 LEU A O 1
ATOM 1307 N N . GLY A 1 186 ? -7.511 4.977 -1.736 1.00 69.56 186 GLY A N 1
ATOM 1308 C CA . GLY A 1 186 ? -7.847 5.861 -2.853 1.00 69.56 186 GLY A CA 1
ATOM 1309 C C . GLY A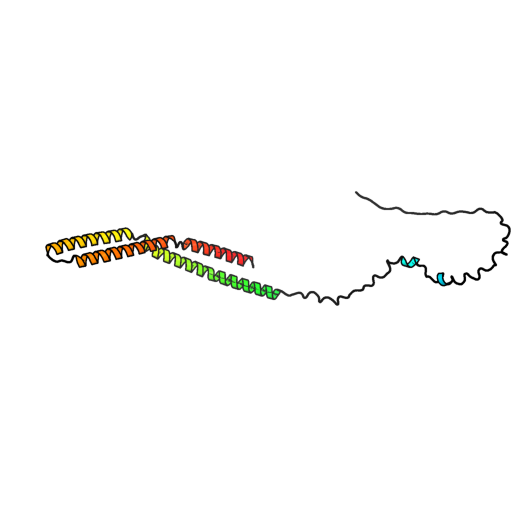 1 186 ? -6.637 6.494 -3.548 1.00 69.56 186 GLY A C 1
ATOM 1310 O O . GLY A 1 186 ? -6.754 6.931 -4.691 1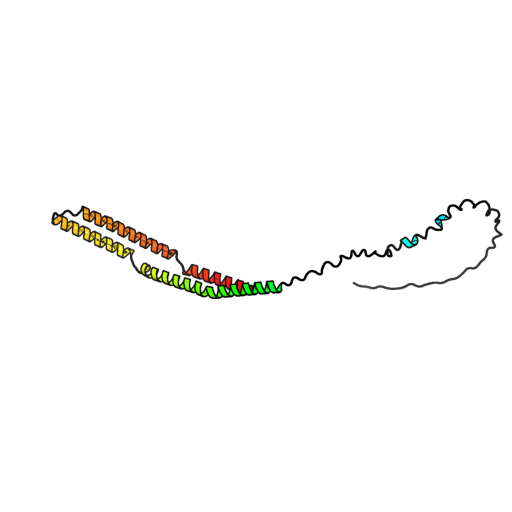.00 69.56 186 GLY A O 1
ATOM 1311 N N . LEU A 1 187 ? -5.485 6.572 -2.873 1.00 68.00 187 LEU A N 1
ATOM 1312 C CA . LEU A 1 187 ? -4.278 7.228 -3.388 1.00 68.00 187 LEU A CA 1
ATOM 1313 C C . LEU A 1 187 ? -3.355 6.266 -4.150 1.00 68.00 187 LEU A C 1
ATOM 1315 O O . LEU A 1 187 ? -2.638 6.676 -5.060 1.00 68.00 187 LEU A O 1
ATOM 1319 N N . VAL A 1 188 ? -3.348 4.994 -3.755 1.00 61.62 188 VAL A N 1
ATOM 1320 C CA . VAL A 1 188 ? -2.408 3.976 -4.229 1.00 61.62 188 VAL A CA 1
ATOM 1321 C C . VAL A 1 188 ? -3.069 3.148 -5.333 1.00 61.62 188 VAL A C 1
ATOM 1323 O O . VAL A 1 188 ? -3.220 1.938 -5.222 1.00 61.62 188 VAL A O 1
ATOM 1326 N N . SER A 1 189 ? -3.437 3.791 -6.445 1.00 63.94 189 SER A N 1
ATOM 1327 C CA . SER A 1 189 ? -3.644 3.050 -7.695 1.00 63.94 189 SER A CA 1
ATOM 1328 C C . SER A 1 189 ? -2.271 2.689 -8.270 1.00 63.94 189 SER A C 1
ATOM 1330 O O . SER A 1 189 ? -1.751 3.327 -9.192 1.00 63.94 189 SER A O 1
ATOM 1332 N N . VAL A 1 190 ? -1.619 1.688 -7.665 1.00 63.56 190 VAL A N 1
ATOM 1333 C CA . VAL A 1 190 ? -0.347 1.139 -8.173 1.00 63.56 190 VAL A CA 1
ATOM 1334 C C . VAL A 1 190 ? -0.540 0.633 -9.595 1.00 63.56 190 VAL A C 1
ATOM 1336 O O . VAL A 1 190 ? 0.375 0.750 -10.398 1.00 63.56 190 VAL A O 1
ATOM 1339 N N . THR A 1 191 ? -1.740 0.160 -9.934 1.00 65.19 191 THR A N 1
ATOM 1340 C CA . THR A 1 191 ? -2.111 -0.259 -11.286 1.00 65.19 191 THR A CA 1
ATOM 1341 C C . THR A 1 191 ? -1.960 0.867 -12.309 1.00 65.19 191 THR A C 1
ATOM 1343 O O . THR A 1 191 ? -1.363 0.643 -13.362 1.00 65.19 191 THR A O 1
ATOM 1346 N N . ASP A 1 192 ? -2.429 2.082 -12.007 1.00 73.06 192 ASP A N 1
ATOM 1347 C CA . ASP A 1 192 ? -2.310 3.212 -12.940 1.00 73.06 192 ASP A CA 1
ATOM 1348 C C . ASP A 1 192 ? -0.851 3.655 -13.090 1.00 73.06 192 ASP A C 1
ATOM 1350 O O . ASP A 1 192 ? -0.366 3.847 -14.204 1.00 73.06 192 ASP A O 1
ATOM 1354 N N . THR A 1 193 ? -0.119 3.736 -11.973 1.00 73.00 193 THR A N 1
ATOM 1355 C CA . THR A 1 193 ? 1.308 4.109 -11.984 1.00 73.00 193 THR A CA 1
ATOM 1356 C C . THR A 1 193 ? 2.153 3.064 -12.717 1.00 73.00 193 THR A C 1
ATOM 1358 O O . THR A 1 193 ? 3.058 3.409 -13.472 1.00 73.00 193 THR A O 1
ATOM 1361 N N . LEU A 1 194 ? 1.857 1.776 -12.530 1.00 75.50 194 LEU A N 1
ATOM 1362 C CA . LEU A 1 194 ? 2.521 0.676 -13.225 1.00 75.50 194 LEU A CA 1
ATOM 1363 C C . LEU A 1 194 ? 2.251 0.730 -14.728 1.00 75.50 194 LEU A C 1
ATOM 1365 O O . LEU A 1 194 ? 3.187 0.611 -15.512 1.00 75.50 194 LEU A O 1
ATOM 1369 N N . THR A 1 195 ? 1.002 0.976 -15.126 1.00 79.94 195 THR A N 1
ATOM 1370 C CA . THR A 1 195 ? 0.631 1.123 -16.541 1.00 79.94 195 THR A CA 1
ATOM 1371 C C . THR A 1 195 ? 1.391 2.284 -17.191 1.00 79.94 195 THR A C 1
ATOM 1373 O O . THR A 1 195 ? 1.879 2.162 -18.316 1.00 79.94 195 THR A O 1
ATOM 1376 N N . GLU A 1 196 ? 1.545 3.405 -16.481 1.00 85.75 196 GLU A N 1
ATOM 1377 C CA . GLU A 1 196 ? 2.331 4.549 -16.953 1.00 85.75 196 GLU A CA 1
ATOM 1378 C C . GLU A 1 196 ? 3.821 4.198 -17.098 1.00 85.75 196 GLU A C 1
ATOM 1380 O O . GLU A 1 196 ? 4.425 4.497 -18.129 1.00 85.75 196 GLU A O 1
ATOM 1385 N N . VAL A 1 197 ? 4.406 3.501 -16.116 1.00 82.00 197 VAL A N 1
ATOM 1386 C CA . VAL A 1 197 ? 5.804 3.039 -16.170 1.00 82.00 197 VAL A CA 1
ATOM 1387 C C . VAL A 1 197 ? 6.032 2.059 -17.322 1.00 82.00 197 VAL A C 1
ATOM 1389 O O . VAL A 1 197 ? 7.024 2.192 -18.037 1.00 82.00 197 VAL A O 1
ATOM 1392 N N . GLU A 1 198 ? 5.126 1.104 -17.538 1.00 82.31 198 GLU A N 1
ATOM 1393 C CA . GLU A 1 198 ? 5.190 0.156 -18.657 1.00 82.31 198 GLU A CA 1
ATOM 1394 C C . GLU A 1 198 ? 5.120 0.874 -20.011 1.00 82.31 198 GLU A C 1
ATOM 1396 O O . GLU A 1 198 ? 5.899 0.567 -20.916 1.00 82.31 198 GLU A O 1
ATOM 1401 N N . SER A 1 199 ? 4.242 1.874 -20.140 1.00 87.00 199 SER A N 1
ATOM 1402 C CA . SER A 1 199 ? 4.121 2.670 -21.365 1.00 87.00 199 SER A CA 1
ATOM 1403 C C . SER A 1 199 ? 5.385 3.484 -21.641 1.00 87.00 199 SER A C 1
ATOM 1405 O O . SER A 1 199 ? 5.893 3.469 -22.761 1.00 87.00 199 SER A O 1
ATOM 1407 N N . LEU A 1 200 ? 5.917 4.173 -20.628 1.00 87.81 200 LEU A N 1
ATOM 1408 C CA . LEU A 1 200 ? 7.112 5.009 -20.767 1.00 87.81 200 LEU A CA 1
ATOM 1409 C C . LEU A 1 200 ? 8.351 4.166 -21.095 1.00 87.81 200 LEU A C 1
ATOM 1411 O O . LEU A 1 200 ? 9.220 4.569 -21.867 1.00 87.81 200 LEU A O 1
ATOM 1415 N N . ALA A 1 201 ? 8.417 2.969 -20.520 1.00 81.81 201 ALA A N 1
ATOM 1416 C CA . ALA A 1 201 ? 9.453 1.999 -20.806 1.00 81.81 201 ALA A CA 1
ATOM 1417 C C . ALA A 1 201 ? 9.409 1.476 -22.243 1.00 81.81 201 ALA A C 1
ATOM 1419 O O . ALA A 1 201 ? 10.453 1.407 -22.894 1.00 81.81 201 ALA A O 1
ATOM 1420 N N . ALA A 1 202 ? 8.222 1.125 -22.742 1.00 83.00 202 ALA A N 1
ATOM 1421 C CA . ALA A 1 202 ? 8.048 0.707 -24.129 1.00 83.00 202 ALA A CA 1
ATOM 1422 C C . ALA A 1 202 ? 8.466 1.825 -25.096 1.00 83.00 202 ALA A C 1
ATOM 1424 O O . ALA A 1 202 ? 9.206 1.580 -26.046 1.00 83.00 202 ALA A O 1
ATOM 1425 N N . GLU A 1 203 ? 8.077 3.067 -24.800 1.00 89.44 203 GLU A N 1
ATOM 1426 C CA . GLU A 1 203 ? 8.420 4.240 -25.606 1.00 89.44 203 GLU A CA 1
ATOM 1427 C C . GLU A 1 203 ? 9.937 4.513 -25.623 1.00 89.44 203 GLU A C 1
ATOM 1429 O O . GLU A 1 203 ? 10.507 4.836 -26.668 1.00 89.44 203 GLU A O 1
ATOM 1434 N N . LEU A 1 204 ? 10.620 4.316 -24.489 1.00 83.81 204 LEU A N 1
ATOM 1435 C CA . LEU A 1 204 ? 12.078 4.429 -24.397 1.00 83.81 204 LEU A CA 1
ATOM 1436 C C . LEU A 1 204 ? 12.798 3.343 -25.209 1.00 83.81 204 LEU A C 1
ATOM 1438 O O . LEU A 1 204 ? 13.786 3.641 -25.884 1.00 83.81 204 LEU A O 1
ATOM 1442 N N . VAL A 1 205 ? 12.316 2.099 -25.152 1.00 82.31 205 VAL A N 1
ATOM 1443 C CA . VAL A 1 205 ? 12.875 0.985 -25.933 1.00 82.31 205 VAL A CA 1
ATOM 1444 C C . VAL A 1 205 ? 12.696 1.234 -27.430 1.00 82.31 205 VAL A C 1
ATOM 1446 O O . VAL A 1 205 ? 13.663 1.096 -28.178 1.00 82.31 205 VAL A O 1
ATOM 1449 N N . ASP A 1 206 ? 11.513 1.671 -27.865 1.00 86.44 206 ASP A N 1
ATOM 1450 C CA . ASP A 1 206 ? 11.244 1.988 -29.272 1.00 86.44 206 ASP A CA 1
ATOM 1451 C C . ASP A 1 206 ? 12.117 3.147 -29.778 1.00 86.44 206 ASP A C 1
ATOM 1453 O O . ASP A 1 206 ? 12.659 3.085 -30.886 1.00 86.44 206 ASP A O 1
ATOM 1457 N N . LEU A 1 207 ? 12.314 4.188 -28.961 1.00 86.12 207 LEU A N 1
ATOM 1458 C CA . LEU A 1 207 ? 13.187 5.313 -29.303 1.00 86.12 207 LEU A CA 1
ATOM 1459 C C . LEU A 1 207 ? 14.646 4.872 -29.483 1.00 86.12 207 LEU A C 1
ATOM 1461 O O . LEU A 1 207 ? 15.304 5.302 -30.431 1.00 86.12 207 LEU A O 1
ATOM 1465 N N . LEU A 1 208 ? 15.153 4.026 -28.582 1.00 78.31 208 LEU A N 1
ATOM 1466 C CA . LEU A 1 208 ? 16.518 3.497 -28.652 1.00 78.31 208 LEU A CA 1
ATOM 1467 C C . LEU A 1 208 ? 16.697 2.555 -29.845 1.00 78.31 208 LEU A C 1
ATOM 1469 O O . LEU A 1 208 ? 17.694 2.656 -30.557 1.00 78.31 208 LEU A O 1
ATOM 1473 N N . ALA A 1 209 ? 15.712 1.695 -30.108 1.00 78.56 209 ALA A N 1
ATOM 1474 C CA . ALA A 1 209 ? 15.719 0.801 -31.260 1.00 78.56 209 ALA A CA 1
ATOM 1475 C C . ALA A 1 209 ? 15.684 1.568 -32.590 1.00 78.56 209 ALA A C 1
ATOM 1477 O O . ALA A 1 209 ? 16.320 1.146 -33.549 1.00 78.56 209 ALA A O 1
ATOM 1478 N N . GLY A 1 210 ? 14.984 2.706 -32.651 1.00 79.81 210 GLY A N 1
ATOM 1479 C CA . GLY A 1 210 ? 14.952 3.577 -33.829 1.00 79.81 210 GLY A CA 1
ATOM 1480 C C . GLY A 1 210 ? 16.231 4.389 -34.073 1.00 79.81 210 GLY A C 1
ATOM 1481 O O . GLY A 1 210 ? 16.350 5.014 -35.129 1.00 79.81 210 GLY A O 1
ATOM 1482 N N . LEU A 1 211 ? 17.166 4.415 -33.115 1.00 71.75 211 LEU A N 1
ATOM 1483 C CA . LEU A 1 211 ? 18.466 5.087 -33.234 1.00 71.75 211 LEU A CA 1
ATOM 1484 C C . LEU A 1 211 ? 19.585 4.182 -33.789 1.00 71.75 211 LEU A C 1
ATOM 1486 O O . LEU A 1 211 ? 20.630 4.714 -34.172 1.00 71.75 211 LEU A O 1
ATOM 1490 N N . LEU A 1 212 ? 19.375 2.859 -33.799 1.00 62.00 212 LEU A N 1
ATOM 1491 C CA . LEU A 1 212 ? 20.277 1.824 -34.331 1.00 62.00 212 LEU A CA 1
ATOM 1492 C C . LEU A 1 212 ? 20.000 1.542 -35.817 1.00 62.00 212 LEU A C 1
ATOM 1494 O O . LEU A 1 212 ? 20.983 1.283 -36.549 1.00 62.00 212 LEU A O 1
#

Sequence (212 aa):
MRCTAILAGVIFAASGLARPLDIPAVDTSLLNADLTDITDVTDIADLPDLTDVTDLADVPALPISVSVSALPAKRQVDLSAVTDLANDVLGEVTGTITDLLPTVVGTLNDVGATIDGLLANVETADLDSTLAEVESILSSTIAEIEAVTSAAGVDLSGELATVQTELSTAVSEAEALVSSVQSLLGLVSVTDTLTEVESLAAELVDLLAGLL